Protein AF-A0AAD5X7A1-F1 (afdb_monomer)

Organism: NCBI:txid109957

Foldseek 3Di:
DDDDDDPDDDDDAAFEFEWEDDDPPDPDDDTFGKTKGKDAPPDDCVLRLPLGAPNDDCVPPSCVVRVRYDYHHDHPLAPCSQPVSVLVPDDPQRIKIKTETNQFDFDSCLVVQQVVVCVVVVVLAKEFQWDWADDPPDPDIDIDRDWFWHRAWHDPNQMMMHGSNLCNPVVLSVLPPPPRPNVQCSNVSRRSSQLSSLVVVGTYTHTDPPDRGTPDGHDDDCNDCVVDPPSCPPRVVVSCVSSVRSD

pLDDT: mean 76.29, std 22.59, range [29.06, 97.31]

Structure (mmCIF, N/CA/C/O backbone):
data_AF-A0AAD5X7A1-F1
#
_entry.id   AF-A0AAD5X7A1-F1
#
loop_
_atom_site.group_PDB
_atom_site.id
_atom_site.type_symbol
_atom_site.label_atom_id
_atom_site.label_alt_id
_atom_site.label_comp_id
_atom_site.label_asym_id
_atom_site.label_entity_id
_atom_site.label_seq_id
_atom_site.pdbx_PDB_ins_code
_atom_site.Cartn_x
_atom_site.Cartn_y
_atom_site.Cartn_z
_atom_site.occupancy
_atom_site.B_iso_or_equiv
_atom_site.auth_seq_id
_atom_site.auth_comp_id
_atom_site.auth_asym_id
_atom_site.auth_atom_id
_atom_site.pdbx_PDB_model_num
ATOM 1 N N . ARG A 1 1 ? -44.027 11.207 25.504 1.00 38.69 1 ARG A N 1
ATOM 2 C CA . ARG A 1 1 ? -43.933 10.256 24.368 1.00 38.69 1 ARG A CA 1
ATOM 3 C C . ARG A 1 1 ? -42.522 10.356 23.790 1.00 38.69 1 ARG A C 1
ATOM 5 O O . ARG A 1 1 ? -42.298 11.178 22.917 1.00 38.69 1 ARG A O 1
ATOM 12 N N . HIS A 1 2 ? -41.567 9.595 24.325 1.00 34.28 2 HIS A N 1
ATOM 13 C CA . HIS A 1 2 ? -40.221 9.484 23.755 1.00 34.28 2 HIS A CA 1
ATOM 14 C C . HIS A 1 2 ? -40.170 8.190 22.947 1.00 34.28 2 HIS A C 1
ATOM 16 O O . HIS A 1 2 ? -40.308 7.106 23.509 1.00 34.28 2 HIS A O 1
ATOM 22 N N . GLY A 1 3 ? -40.084 8.318 21.624 1.00 30.03 3 GLY A N 1
ATOM 23 C CA . GLY A 1 3 ? -39.938 7.181 20.725 1.00 30.03 3 GLY A CA 1
ATOM 24 C C . GLY A 1 3 ? -38.534 6.610 20.853 1.00 30.03 3 GLY A C 1
ATOM 25 O O . GLY A 1 3 ? -37.561 7.272 20.500 1.00 30.03 3 GLY A O 1
ATOM 26 N N . VAL A 1 4 ? -38.437 5.388 21.366 1.00 35.06 4 VAL A N 1
ATOM 27 C CA . VAL A 1 4 ? -37.233 4.565 21.262 1.00 35.06 4 VAL A CA 1
ATOM 28 C C . VAL A 1 4 ? -37.108 4.176 19.791 1.00 35.06 4 VAL A C 1
ATOM 30 O O . VAL A 1 4 ? -37.931 3.425 19.270 1.00 35.06 4 VAL A O 1
ATOM 33 N N . GLY A 1 5 ? -36.130 4.761 19.097 1.00 30.84 5 GLY A N 1
ATOM 34 C CA . GLY A 1 5 ? -35.819 4.413 17.715 1.00 30.84 5 GLY A CA 1
ATOM 35 C C . GLY A 1 5 ? -35.449 2.935 17.621 1.00 30.84 5 GLY A C 1
ATOM 36 O O . GLY A 1 5 ? -34.627 2.448 18.397 1.00 30.84 5 GLY A O 1
ATOM 37 N N . ALA A 1 6 ? -36.081 2.221 16.691 1.00 30.47 6 ALA A N 1
ATOM 38 C CA . ALA A 1 6 ? -35.784 0.822 16.428 1.00 30.47 6 ALA A CA 1
ATOM 39 C C . ALA A 1 6 ? -34.287 0.639 16.096 1.00 30.47 6 ALA A C 1
ATOM 41 O O . ALA A 1 6 ? -33.711 1.480 15.397 1.00 30.47 6 ALA A O 1
ATOM 42 N N . PRO A 1 7 ? -33.643 -0.445 16.564 1.00 34.41 7 PRO A N 1
ATOM 43 C CA . PRO A 1 7 ? -32.253 -0.718 16.233 1.00 34.41 7 PRO A CA 1
ATOM 44 C C . PRO A 1 7 ? -32.111 -0.891 14.717 1.00 34.41 7 PRO A C 1
ATOM 46 O O . PRO A 1 7 ? -32.843 -1.658 14.090 1.00 34.41 7 PRO A O 1
ATOM 49 N N . ALA A 1 8 ? -31.165 -0.159 14.125 1.00 35.69 8 ALA A N 1
ATOM 50 C CA . ALA A 1 8 ? -30.834 -0.283 12.714 1.00 35.69 8 ALA A CA 1
ATOM 51 C C . ALA A 1 8 ? -30.485 -1.744 12.390 1.00 35.69 8 ALA A C 1
ATOM 53 O O . ALA A 1 8 ? -29.626 -2.346 13.037 1.00 35.69 8 ALA A O 1
ATOM 54 N N . ALA A 1 9 ? -31.160 -2.313 11.390 1.00 31.58 9 ALA A N 1
ATOM 55 C CA . ALA A 1 9 ? -30.939 -3.687 10.961 1.00 31.58 9 ALA A CA 1
ATOM 56 C C . ALA A 1 9 ? -29.458 -3.918 10.611 1.00 31.58 9 ALA A C 1
ATOM 58 O O . ALA A 1 9 ? -28.873 -3.195 9.797 1.00 31.58 9 ALA A O 1
ATOM 59 N N . ALA A 1 10 ? -28.853 -4.944 11.214 1.00 33.19 10 ALA A N 1
ATOM 60 C CA . ALA A 1 10 ? -27.496 -5.373 10.907 1.00 33.19 10 ALA A CA 1
ATOM 61 C C . ALA A 1 10 ? -27.423 -5.846 9.445 1.00 33.19 10 ALA A C 1
ATOM 63 O O . ALA A 1 10 ? -27.835 -6.954 9.109 1.00 33.19 10 ALA A O 1
ATOM 64 N N . ARG A 1 11 ? -26.908 -4.998 8.547 1.00 40.47 11 ARG A N 1
ATOM 65 C CA . ARG A 1 11 ? -26.637 -5.380 7.152 1.00 40.47 11 ARG A CA 1
ATOM 66 C C . ARG A 1 11 ? -25.525 -6.425 7.135 1.00 40.47 11 ARG A C 1
ATOM 68 O O . ARG A 1 11 ? -24.432 -6.124 7.604 1.00 40.47 11 ARG A O 1
ATOM 75 N N . SER A 1 12 ? -25.784 -7.620 6.608 1.00 42.53 12 SER A N 1
ATOM 76 C CA . SER A 1 12 ? -24.804 -8.710 6.488 1.00 42.53 12 SER A CA 1
ATOM 77 C C . SER A 1 12 ? -23.518 -8.240 5.794 1.00 42.53 12 SER A C 1
ATOM 79 O O . SER A 1 12 ? -23.583 -7.692 4.692 1.00 42.53 12 SER A O 1
ATOM 81 N N . GLY A 1 13 ? -22.355 -8.443 6.419 1.00 45.00 13 GLY A N 1
ATOM 82 C CA . GLY A 1 13 ? -21.061 -8.179 5.785 1.00 45.00 13 GLY A CA 1
ATOM 83 C C . GLY A 1 13 ? -20.797 -9.162 4.641 1.00 45.00 13 GLY A C 1
ATOM 84 O O . GLY A 1 13 ? -20.967 -10.367 4.814 1.00 45.00 13 GLY A O 1
ATOM 85 N N . VAL A 1 14 ? -20.388 -8.654 3.479 1.00 49.50 14 VAL A N 1
ATOM 86 C CA . VAL A 1 14 ? -19.967 -9.459 2.321 1.00 49.50 14 VAL A CA 1
ATOM 87 C C . VAL A 1 14 ? -18.447 -9.379 2.224 1.00 49.50 14 VAL A C 1
ATOM 89 O O . VAL A 1 14 ? -17.887 -8.292 2.345 1.00 49.50 14 VAL A O 1
ATOM 92 N N . ALA A 1 15 ? -17.781 -10.518 2.022 1.00 51.19 15 ALA A N 1
ATOM 93 C CA . ALA A 1 15 ? -16.343 -10.561 1.779 1.00 51.19 15 ALA A CA 1
ATOM 94 C C . ALA A 1 15 ? -16.095 -10.649 0.266 1.00 51.19 15 ALA A C 1
ATOM 96 O O . ALA A 1 15 ? -16.506 -11.603 -0.397 1.00 51.19 15 ALA A O 1
ATOM 97 N N . HIS A 1 16 ? -15.422 -9.645 -0.285 1.00 51.59 16 HIS A N 1
ATOM 98 C CA . HIS A 1 16 ? -15.105 -9.567 -1.709 1.00 51.59 16 HIS A CA 1
ATOM 99 C C . HIS A 1 16 ? -13.651 -9.946 -1.944 1.00 51.59 16 HIS A C 1
ATOM 101 O O . HIS A 1 16 ? -12.776 -9.261 -1.435 1.00 51.59 16 HIS A O 1
ATOM 107 N N . VAL A 1 17 ? -13.396 -10.974 -2.752 1.00 54.47 17 VAL A N 1
ATOM 108 C CA . VAL A 1 17 ? -12.057 -11.309 -3.254 1.00 54.47 17 VAL A CA 1
ATOM 109 C C . VAL A 1 17 ? -11.944 -10.824 -4.695 1.00 54.47 17 VAL A C 1
ATOM 111 O O . VAL A 1 17 ? -12.867 -10.989 -5.492 1.00 54.47 17 VAL A O 1
ATOM 114 N N . VAL A 1 18 ? -10.812 -10.221 -5.048 1.00 51.03 18 VAL A N 1
ATOM 115 C CA . VAL A 1 18 ? -10.602 -9.628 -6.371 1.00 51.03 18 VAL A CA 1
ATOM 116 C C . VAL A 1 18 ? -9.404 -10.281 -7.050 1.00 51.03 18 VAL A C 1
ATOM 118 O O . VAL A 1 18 ? -8.276 -9.948 -6.736 1.00 51.03 18 VAL A O 1
ATOM 121 N N . CYS A 1 19 ? -9.631 -11.191 -7.997 1.00 48.78 19 CYS A N 1
ATOM 122 C CA . CYS A 1 19 ? -8.549 -11.843 -8.743 1.00 48.78 19 CYS A CA 1
ATOM 123 C C . CYS A 1 19 ? -8.331 -11.114 -10.082 1.00 48.78 19 CYS A C 1
ATOM 125 O O . CYS A 1 19 ? -9.294 -10.951 -10.821 1.00 48.78 19 CYS A O 1
ATOM 127 N N . GLY A 1 20 ? -7.105 -10.745 -10.466 1.00 41.69 20 GLY A N 1
ATOM 128 C CA . GLY A 1 20 ? -6.844 -10.156 -11.793 1.00 41.69 20 GLY A CA 1
ATOM 129 C C . GLY A 1 20 ? -7.295 -11.054 -12.960 1.00 41.69 20 GLY A C 1
ATOM 130 O O . GLY A 1 20 ? -7.191 -12.284 -12.890 1.00 41.69 20 GLY A O 1
ATOM 131 N N . ALA A 1 21 ? -7.831 -10.461 -14.033 1.00 38.91 21 ALA A N 1
ATOM 132 C CA . ALA A 1 21 ? -8.197 -11.192 -15.249 1.00 38.91 21 ALA A CA 1
ATOM 133 C C . ALA A 1 21 ? -6.966 -11.541 -16.112 1.00 38.91 21 ALA A C 1
ATOM 135 O O . ALA A 1 21 ? -5.991 -10.797 -16.161 1.00 38.91 21 ALA A O 1
ATOM 136 N N . ARG A 1 22 ? -7.029 -12.659 -16.853 1.00 39.16 22 ARG A N 1
ATOM 137 C CA . ARG A 1 22 ? -6.040 -13.010 -17.892 1.00 39.16 22 ARG A CA 1
ATOM 138 C C . ARG A 1 22 ? -6.254 -12.148 -19.140 1.00 39.16 22 ARG A C 1
ATOM 140 O O . ARG A 1 22 ? -7.376 -12.091 -19.640 1.00 39.16 22 ARG A O 1
ATOM 147 N N . ALA A 1 23 ? -5.189 -11.571 -19.697 1.00 34.94 23 ALA A N 1
ATOM 148 C CA . ALA A 1 23 ? -5.246 -10.936 -21.015 1.00 34.94 23 ALA A CA 1
ATOM 149 C C . ALA A 1 23 ? -5.478 -11.983 -22.138 1.00 34.94 23 ALA A C 1
ATOM 151 O O . ALA A 1 23 ? -4.901 -13.079 -22.075 1.00 34.94 23 ALA A O 1
ATOM 152 N N . PRO A 1 24 ? -6.277 -11.684 -23.185 1.00 30.00 24 PRO A N 1
ATOM 153 C CA . PRO A 1 24 ? -6.462 -12.586 -24.324 1.00 30.00 24 PRO A CA 1
ATOM 154 C C . PRO A 1 24 ? -5.138 -12.818 -25.073 1.00 30.00 24 PRO A C 1
ATOM 156 O O . PRO A 1 24 ? -4.441 -11.868 -25.413 1.00 30.00 24 PRO A O 1
ATOM 159 N N . GLY A 1 25 ? -4.786 -14.080 -25.349 1.00 33.59 25 GLY A N 1
ATOM 160 C CA . GLY A 1 25 ? -3.621 -14.448 -26.176 1.00 33.59 25 GLY A CA 1
ATOM 161 C C . GLY A 1 25 ? -2.361 -14.898 -25.422 1.00 33.59 25 GLY A C 1
ATOM 162 O O . GLY A 1 25 ? -1.464 -15.477 -26.036 1.00 33.59 25 GLY A O 1
ATOM 163 N N . GLN A 1 26 ? -2.290 -14.743 -24.097 1.00 35.66 26 GLN A N 1
ATOM 164 C CA . GLN A 1 26 ? -1.156 -15.241 -23.308 1.00 35.66 26 GLN A CA 1
ATOM 165 C C . GLN A 1 26 ? -1.407 -16.670 -22.800 1.00 35.66 26 GLN A C 1
ATOM 167 O O . GLN A 1 26 ? -2.061 -16.884 -21.781 1.00 35.66 26 GLN A O 1
ATOM 172 N N . ARG A 1 27 ? -0.858 -17.677 -23.498 1.00 30.98 27 ARG A N 1
ATOM 173 C CA . ARG A 1 27 ? -1.026 -19.102 -23.132 1.00 30.98 27 ARG A CA 1
ATOM 174 C C . ARG A 1 27 ? -0.327 -19.495 -21.818 1.00 30.98 27 ARG A C 1
ATOM 176 O O . ARG A 1 27 ? -0.732 -20.479 -21.214 1.00 30.98 27 ARG A O 1
ATOM 183 N N . ASN A 1 28 ? 0.647 -18.707 -21.345 1.00 31.53 28 ASN A N 1
ATOM 184 C CA . ASN A 1 28 ? 1.496 -19.041 -20.189 1.00 31.53 28 ASN A CA 1
ATOM 185 C C . ASN A 1 28 ? 1.619 -17.941 -19.110 1.00 31.53 28 ASN A C 1
ATOM 187 O O . ASN A 1 28 ? 2.485 -18.044 -18.245 1.00 31.53 28 ASN A O 1
ATOM 191 N N . ALA A 1 29 ? 0.762 -16.914 -19.101 1.00 29.06 29 ALA A N 1
ATOM 192 C CA . ALA A 1 29 ? 0.732 -15.959 -17.988 1.00 29.06 29 ALA A CA 1
ATOM 193 C C . ALA A 1 29 ? -0.137 -16.511 -16.844 1.00 29.06 29 ALA A C 1
ATOM 195 O O . ALA A 1 29 ? -1.362 -16.648 -16.950 1.00 29.06 29 ALA A O 1
ATOM 196 N N . GLY A 1 30 ? 0.530 -16.948 -15.781 1.00 30.86 30 GLY A N 1
ATOM 197 C CA . GLY A 1 30 ? -0.044 -17.228 -14.470 1.00 30.86 30 GLY A CA 1
ATOM 198 C C . GLY A 1 30 ? -0.491 -15.929 -13.803 1.00 30.86 30 GLY A C 1
ATOM 199 O O . GLY A 1 30 ? 0.168 -14.900 -13.902 1.00 30.86 30 GLY A O 1
ATOM 200 N N . VAL A 1 31 ? -1.667 -16.001 -13.202 1.00 34.12 31 VAL A N 1
ATOM 201 C CA . VAL A 1 31 ? -2.416 -14.912 -12.577 1.00 34.12 31 VAL A CA 1
ATOM 202 C C . VAL A 1 31 ? -1.657 -14.410 -11.345 1.00 34.12 31 VAL A C 1
ATOM 204 O O . VAL A 1 31 ? -1.346 -15.224 -10.487 1.00 34.12 31 VAL A O 1
ATOM 207 N N . ALA A 1 32 ? -1.387 -13.104 -11.253 1.00 32.88 32 ALA A N 1
ATOM 208 C CA . ALA A 1 32 ? -1.101 -12.436 -9.982 1.00 32.88 32 ALA A CA 1
ATOM 209 C C . ALA A 1 32 ? -2.457 -12.035 -9.380 1.00 32.88 32 ALA A C 1
ATOM 211 O O . ALA A 1 32 ? -3.105 -11.092 -9.838 1.00 32.88 32 ALA A O 1
ATOM 212 N N . GLY A 1 33 ? -2.970 -12.838 -8.454 1.00 35.56 33 GLY A N 1
ATOM 213 C CA . GLY A 1 33 ? -4.337 -12.747 -7.952 1.00 35.56 33 GLY A CA 1
ATOM 214 C C . GLY A 1 33 ? -4.378 -12.497 -6.456 1.00 35.56 33 GLY A C 1
ATOM 215 O O . GLY A 1 33 ? -4.720 -13.408 -5.714 1.00 35.56 33 GLY A O 1
ATOM 216 N N . GLY A 1 34 ? -4.079 -11.274 -6.012 1.00 40.94 34 GLY A N 1
ATOM 217 C CA . GLY A 1 34 ? -4.224 -10.899 -4.602 1.00 40.94 34 GLY A CA 1
ATOM 218 C C . GLY A 1 34 ? -5.658 -11.094 -4.095 1.00 40.94 34 GLY A C 1
ATOM 219 O O . GLY A 1 34 ? -6.620 -10.933 -4.838 1.00 40.94 34 GLY A O 1
ATOM 220 N N . ALA A 1 35 ? -5.829 -11.455 -2.825 1.00 43.50 35 ALA A N 1
ATOM 221 C CA . ALA A 1 35 ? -7.152 -11.529 -2.213 1.00 43.50 35 ALA A CA 1
ATOM 222 C C . ALA A 1 35 ? -7.489 -10.218 -1.498 1.00 43.50 35 ALA A C 1
ATOM 224 O O . ALA A 1 35 ? -6.614 -9.522 -0.985 1.00 43.50 35 ALA A O 1
ATOM 225 N N . VAL A 1 36 ? -8.781 -9.902 -1.444 1.00 49.81 36 VAL A N 1
ATOM 226 C CA . VAL A 1 36 ? -9.302 -8.782 -0.665 1.00 49.81 36 VAL A CA 1
ATOM 227 C C . VAL A 1 36 ? -10.250 -9.324 0.391 1.00 49.81 36 VAL A C 1
ATOM 229 O O . VAL A 1 36 ? -10.932 -10.328 0.193 1.00 49.81 36 VAL A O 1
ATOM 232 N N . VAL A 1 37 ? -10.250 -8.690 1.557 1.00 51.69 37 VAL A N 1
ATOM 233 C CA . VAL A 1 37 ? -11.286 -8.883 2.566 1.00 51.69 37 VAL A CA 1
ATOM 234 C C . VAL A 1 37 ? -11.873 -7.514 2.866 1.00 51.69 37 VAL A C 1
ATOM 236 O O . VAL A 1 37 ? -11.175 -6.651 3.395 1.00 51.69 37 VAL A O 1
ATOM 239 N N . ALA A 1 38 ? -13.144 -7.330 2.509 1.00 46.44 38 ALA A N 1
ATOM 240 C CA . ALA A 1 38 ? -13.942 -6.173 2.884 1.00 46.44 38 ALA A CA 1
ATOM 241 C C . ALA A 1 38 ? -14.740 -6.500 4.155 1.00 46.44 38 ALA A C 1
ATOM 243 O O . ALA A 1 38 ? -15.454 -7.503 4.201 1.00 46.44 38 ALA A O 1
ATOM 244 N N . ALA A 1 39 ? -14.614 -5.687 5.204 1.00 44.44 39 ALA A N 1
ATOM 245 C CA . ALA A 1 39 ? -15.418 -5.823 6.421 1.00 44.44 39 ALA A CA 1
ATOM 246 C C . ALA A 1 39 ? -15.885 -4.449 6.928 1.00 44.44 39 ALA A C 1
ATOM 248 O O . ALA A 1 39 ? -15.142 -3.468 6.869 1.00 44.44 39 ALA A O 1
ATOM 249 N N . ARG A 1 40 ? -17.127 -4.378 7.434 1.00 47.06 40 ARG A N 1
ATOM 250 C CA . ARG A 1 40 ? -17.729 -3.168 8.032 1.00 47.06 40 ARG A CA 1
ATOM 251 C C . ARG A 1 40 ? -17.516 -3.140 9.555 1.00 47.06 40 ARG A C 1
ATOM 253 O O . ARG A 1 40 ? -17.499 -4.194 10.186 1.00 47.06 40 ARG A O 1
ATOM 260 N N . ARG A 1 41 ? -17.435 -1.932 10.140 1.00 39.31 41 ARG A N 1
ATOM 261 C CA . ARG A 1 41 ? -17.088 -1.633 11.555 1.00 39.31 41 ARG A CA 1
ATOM 262 C C . ARG A 1 41 ? -17.843 -2.421 12.646 1.00 39.31 41 ARG A C 1
ATOM 264 O O . ARG A 1 41 ? -17.278 -2.595 13.716 1.00 39.31 41 ARG A O 1
ATOM 271 N N . ASN A 1 42 ? -19.060 -2.913 12.397 1.00 37.38 42 ASN A N 1
ATOM 272 C CA . ASN A 1 42 ? -19.917 -3.539 13.423 1.00 37.38 42 ASN A CA 1
ATOM 273 C C . ASN A 1 42 ? -20.129 -5.054 13.244 1.00 37.38 42 ASN A C 1
ATOM 275 O O . ASN A 1 42 ? -21.139 -5.586 13.700 1.00 37.38 42 ASN A O 1
ATOM 279 N N . HIS A 1 43 ? -19.206 -5.761 12.585 1.00 37.59 43 HIS A N 1
ATOM 280 C CA . HIS A 1 43 ? -19.301 -7.217 12.426 1.00 37.59 43 HIS A CA 1
ATOM 281 C C . HIS A 1 43 ? -18.169 -7.959 13.136 1.00 37.59 43 HIS A C 1
ATOM 283 O O . HIS A 1 43 ? -17.012 -7.549 13.020 1.00 37.59 43 HIS A O 1
ATOM 289 N N . PRO A 1 44 ? -18.454 -9.085 13.820 1.00 35.66 44 PRO A N 1
ATOM 290 C CA . PRO A 1 44 ? -17.408 -9.963 14.313 1.00 35.66 44 PRO A CA 1
ATOM 291 C C . PRO A 1 44 ? -16.597 -10.477 13.116 1.00 35.66 44 PRO A C 1
ATOM 293 O O . PRO A 1 44 ? -17.066 -11.269 12.301 1.00 35.66 44 PRO A O 1
ATOM 296 N N . VAL A 1 45 ? -15.349 -10.012 13.027 1.00 42.34 45 VAL A N 1
ATOM 297 C CA . VAL A 1 45 ? -14.373 -10.222 11.938 1.00 42.34 45 VAL A CA 1
ATOM 298 C C . VAL A 1 45 ? -14.087 -11.714 11.649 1.00 42.34 45 VAL A C 1
ATOM 300 O O . VAL A 1 45 ? -13.432 -12.052 10.669 1.00 42.34 45 VAL A O 1
ATOM 303 N N . GLY A 1 46 ? -14.617 -12.643 12.452 1.00 33.81 46 GLY A N 1
ATOM 304 C CA . GLY A 1 46 ? -14.363 -14.082 12.363 1.00 33.81 46 GLY A CA 1
ATOM 305 C C . GLY A 1 46 ? -14.790 -14.759 11.053 1.00 33.81 46 GLY A C 1
ATOM 306 O O . GLY A 1 46 ? -14.150 -15.730 10.656 1.00 33.81 46 GLY A O 1
ATOM 307 N N . ALA A 1 47 ? -15.816 -14.256 10.352 1.00 32.31 47 ALA A N 1
ATOM 308 C CA . ALA A 1 47 ? -16.313 -14.891 9.122 1.00 32.31 47 ALA A CA 1
ATOM 309 C C . ALA A 1 47 ? -15.524 -14.497 7.856 1.00 32.31 47 ALA A C 1
ATOM 311 O O . ALA A 1 47 ? -15.375 -15.308 6.944 1.00 32.31 47 ALA A O 1
ATOM 312 N N . ALA A 1 48 ? -14.965 -13.283 7.810 1.00 38.69 48 ALA A N 1
ATOM 313 C CA . ALA A 1 48 ? -14.302 -12.739 6.622 1.00 38.69 48 ALA A CA 1
ATOM 314 C C . ALA A 1 48 ? -12.864 -13.281 6.424 1.00 38.69 48 ALA A C 1
ATOM 316 O O . ALA A 1 48 ? -12.321 -13.257 5.323 1.00 38.69 48 ALA A O 1
ATOM 317 N N . VAL A 1 49 ? -12.263 -13.840 7.483 1.00 41.03 49 VAL A N 1
ATOM 318 C CA . VAL A 1 49 ? -10.851 -14.274 7.541 1.00 41.03 49 VAL A CA 1
ATOM 319 C C . VAL A 1 49 ? -10.591 -15.637 6.871 1.00 41.03 49 VAL A C 1
ATOM 321 O O . VAL A 1 49 ? -9.442 -15.986 6.621 1.00 41.03 49 VAL A O 1
ATOM 324 N N . ARG A 1 50 ? -11.624 -16.419 6.522 1.00 37.34 50 ARG A N 1
ATOM 325 C CA . ARG A 1 50 ? -11.452 -17.773 5.942 1.00 37.34 50 ARG A CA 1
ATOM 326 C C . ARG A 1 50 ? -11.455 -17.844 4.405 1.00 37.34 50 ARG A C 1
ATOM 328 O O . ARG A 1 50 ? -11.303 -18.941 3.876 1.00 37.34 50 ARG A O 1
ATOM 335 N N . ALA A 1 51 ? -11.628 -16.728 3.691 1.00 41.62 51 ALA A N 1
ATOM 336 C CA . ALA A 1 51 ? -11.944 -16.736 2.254 1.00 41.62 51 ALA A CA 1
ATOM 337 C C . ALA A 1 51 ? -10.762 -16.474 1.286 1.00 41.62 51 ALA A C 1
ATOM 339 O O . ALA A 1 51 ? -10.967 -16.439 0.076 1.00 41.62 51 ALA A O 1
ATOM 340 N N . ALA A 1 52 ? -9.525 -16.327 1.766 1.00 44.03 52 ALA A N 1
ATOM 341 C CA . ALA A 1 52 ? -8.393 -15.849 0.956 1.00 44.03 52 ALA A CA 1
ATOM 342 C C . ALA A 1 52 ? -7.653 -16.918 0.110 1.00 44.03 52 ALA A C 1
ATOM 344 O O . ALA A 1 52 ? -6.458 -16.787 -0.115 1.00 44.03 52 ALA A O 1
ATOM 345 N N . PHE A 1 53 ? -8.309 -17.987 -0.360 1.00 42.03 53 PHE A N 1
ATOM 346 C CA . PHE A 1 53 ? -7.595 -19.105 -1.010 1.00 42.03 53 PHE A CA 1
ATOM 347 C C . PHE A 1 53 ? -8.329 -19.708 -2.220 1.00 42.03 53 PHE A C 1
ATOM 349 O O . PHE A 1 53 ? -8.562 -20.912 -2.261 1.00 42.03 53 PHE A O 1
ATOM 356 N N . LEU A 1 54 ? -8.756 -18.901 -3.204 1.00 44.88 54 LEU A N 1
ATOM 357 C CA . LEU A 1 54 ? -9.497 -19.415 -4.377 1.00 44.88 54 LEU A CA 1
ATOM 358 C C . LEU A 1 54 ? -9.235 -18.687 -5.721 1.00 44.88 54 LEU A C 1
ATOM 360 O O . LEU A 1 54 ? -10.109 -18.680 -6.586 1.00 44.88 54 LEU A O 1
ATOM 364 N N . CYS A 1 55 ? -8.037 -18.146 -5.972 1.00 43.41 55 CYS A N 1
ATOM 365 C CA . CYS A 1 55 ? -7.668 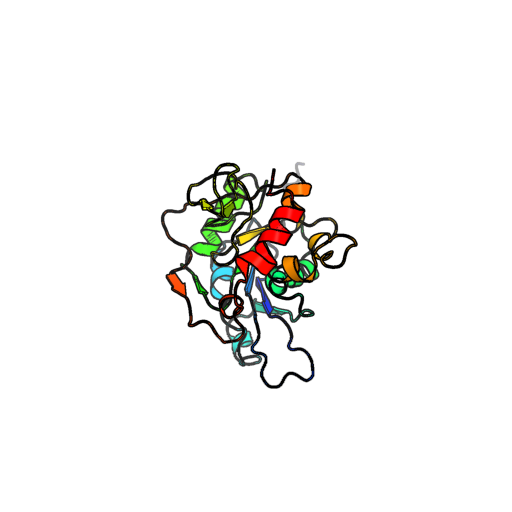-17.631 -7.309 1.00 43.41 55 CYS A CA 1
ATOM 366 C C . CYS A 1 55 ? -6.966 -18.685 -8.210 1.00 43.41 55 CYS A C 1
ATOM 368 O O . CYS A 1 55 ? -6.141 -18.335 -9.046 1.00 43.41 55 CYS A O 1
ATOM 370 N N . GLY A 1 56 ? -7.315 -19.979 -8.097 1.00 38.19 56 GLY A N 1
ATOM 371 C CA . GLY A 1 56 ? -6.806 -21.047 -8.977 1.00 38.19 56 GLY A CA 1
ATOM 372 C C . GLY A 1 56 ? -7.861 -22.108 -9.328 1.00 38.19 56 GLY A C 1
ATOM 373 O O . GLY A 1 56 ? -8.350 -22.803 -8.445 1.00 38.19 56 GLY A O 1
ATOM 374 N N . ASN A 1 57 ? -8.224 -22.210 -10.617 1.00 38.78 57 ASN A N 1
ATOM 375 C CA . ASN A 1 57 ? -8.991 -23.270 -11.318 1.00 38.78 57 ASN A CA 1
ATOM 376 C C . ASN A 1 57 ? -10.313 -23.834 -10.726 1.00 38.78 57 ASN A C 1
ATOM 378 O O . ASN A 1 57 ? -10.934 -24.692 -11.347 1.00 38.78 57 ASN A O 1
ATOM 382 N N . GLY A 1 58 ? -10.812 -23.353 -9.586 1.00 39.88 58 GLY A N 1
ATOM 383 C CA . GLY A 1 58 ? -11.958 -23.949 -8.877 1.00 39.88 58 GLY A CA 1
ATOM 384 C C . GLY A 1 58 ? -13.318 -23.266 -9.062 1.00 39.88 58 GLY A C 1
ATOM 385 O O . GLY A 1 58 ? -14.173 -23.421 -8.189 1.00 39.88 58 GLY A O 1
ATOM 386 N N . GLY A 1 59 ? -13.518 -22.503 -10.145 1.00 42.53 59 GLY A N 1
ATOM 387 C CA . GLY A 1 59 ? -14.581 -21.491 -10.304 1.00 42.53 59 GLY A CA 1
ATOM 388 C C . GLY A 1 59 ? -16.023 -21.900 -9.961 1.00 42.53 59 GLY A C 1
ATOM 389 O O . GLY A 1 59 ? -16.810 -21.028 -9.614 1.00 42.53 59 GLY A O 1
ATOM 390 N N . ALA A 1 60 ? -16.363 -23.193 -9.977 1.00 43.31 60 ALA A N 1
ATOM 391 C CA . ALA A 1 60 ? -17.687 -23.690 -9.588 1.00 43.31 60 ALA A CA 1
ATOM 392 C C . ALA A 1 60 ? -17.729 -24.430 -8.231 1.00 43.31 60 ALA A C 1
ATOM 394 O O . ALA A 1 60 ? -18.768 -24.443 -7.578 1.00 43.31 60 ALA A O 1
ATOM 395 N N . ARG A 1 61 ? -16.622 -25.028 -7.759 1.00 43.19 61 ARG A N 1
ATOM 396 C CA . ARG A 1 61 ? -16.609 -25.840 -6.518 1.00 43.19 61 ARG A CA 1
ATOM 397 C C . ARG A 1 61 ? -16.291 -25.031 -5.255 1.00 43.19 61 ARG A C 1
ATOM 399 O O . ARG A 1 61 ? -16.697 -25.423 -4.167 1.00 43.19 61 ARG A O 1
ATOM 406 N N . GLY A 1 62 ? -15.595 -23.899 -5.384 1.00 44.69 62 GLY A N 1
ATOM 407 C CA . GLY A 1 62 ? -15.254 -23.030 -4.249 1.00 44.69 62 GLY A CA 1
ATOM 408 C C . GLY A 1 62 ? -16.421 -22.177 -3.733 1.00 44.69 62 GLY A C 1
ATOM 409 O O . GLY A 1 62 ? -16.535 -21.960 -2.528 1.00 44.69 62 GLY A O 1
ATOM 410 N N . ALA A 1 63 ? -17.323 -21.749 -4.625 1.00 48.16 63 ALA A N 1
ATOM 411 C CA . ALA A 1 63 ? -18.455 -20.880 -4.287 1.00 48.16 63 ALA A CA 1
ATOM 412 C C . ALA A 1 63 ? -19.472 -21.558 -3.347 1.00 48.16 63 ALA A C 1
ATOM 414 O O . ALA A 1 63 ? -20.003 -20.914 -2.447 1.00 48.16 63 ALA A O 1
ATOM 415 N N . ALA A 1 64 ? -19.671 -22.875 -3.481 1.00 50.94 64 ALA A N 1
ATOM 416 C CA . ALA A 1 64 ? -20.551 -23.648 -2.601 1.00 50.94 64 ALA A CA 1
ATOM 417 C C . ALA A 1 64 ? -20.050 -23.716 -1.142 1.00 50.94 64 ALA A C 1
ATOM 419 O O . ALA A 1 64 ? -20.843 -23.912 -0.226 1.00 50.94 64 ALA A O 1
ATOM 420 N N . ARG A 1 65 ? -18.739 -23.544 -0.909 1.00 58.31 65 ARG A N 1
ATOM 421 C CA . ARG A 1 65 ? -18.120 -23.639 0.425 1.00 58.31 65 ARG A CA 1
ATOM 422 C C . ARG A 1 65 ? -18.072 -22.299 1.169 1.00 58.31 65 ARG A C 1
ATOM 424 O O . ARG A 1 65 ? -17.938 -22.290 2.390 1.00 58.31 65 ARG A O 1
ATOM 431 N N . TYR A 1 66 ? -18.196 -21.183 0.451 1.00 64.56 66 TYR A N 1
ATOM 432 C CA . TYR A 1 66 ? -18.129 -19.831 1.007 1.00 64.56 66 TYR A CA 1
ATOM 433 C C . TYR A 1 66 ? -19.226 -18.956 0.381 1.00 64.56 66 TYR A C 1
ATOM 435 O O . TYR A 1 66 ? -18.943 -18.181 -0.528 1.00 64.56 66 TYR A O 1
ATOM 443 N N . PRO A 1 67 ? -20.481 -19.038 0.859 1.00 60.88 67 PRO A N 1
ATOM 444 C CA . PRO A 1 67 ? -21.624 -18.367 0.224 1.00 60.88 67 PRO A CA 1
ATOM 445 C C . PRO A 1 67 ? -21.536 -16.831 0.237 1.00 60.88 67 PRO A C 1
ATOM 447 O O . PRO A 1 67 ? -22.238 -16.161 -0.515 1.00 60.88 67 PRO A O 1
ATOM 450 N N . LEU A 1 68 ? -20.669 -16.264 1.082 1.00 73.62 68 LEU A N 1
ATOM 451 C CA . LEU A 1 68 ? -20.413 -14.823 1.163 1.00 73.62 68 LEU A CA 1
ATOM 452 C C . LEU A 1 68 ? -19.245 -14.357 0.282 1.00 73.62 68 LEU A C 1
ATOM 454 O O . LEU A 1 68 ? -18.982 -13.158 0.237 1.00 73.62 68 LEU A O 1
ATOM 458 N N . LEU A 1 69 ? -18.541 -15.277 -0.386 1.00 74.31 69 LEU A N 1
ATOM 459 C CA . LEU A 1 69 ? -17.394 -14.972 -1.233 1.00 74.31 69 LEU A CA 1
ATOM 460 C C . LEU A 1 69 ? -17.855 -14.581 -2.635 1.00 74.31 69 LEU A C 1
ATOM 462 O O . LEU A 1 69 ? -18.446 -15.381 -3.360 1.00 74.31 69 LEU A O 1
ATOM 466 N N . ARG A 1 70 ? -17.507 -13.364 -3.048 1.00 75.88 70 ARG A N 1
ATOM 467 C CA . ARG A 1 70 ? -17.651 -12.909 -4.436 1.00 75.88 70 ARG A CA 1
ATOM 468 C C . ARG A 1 70 ? -16.278 -12.736 -5.063 1.00 75.88 70 ARG A C 1
ATOM 470 O O . ARG A 1 70 ? -15.403 -12.161 -4.426 1.00 75.88 70 ARG A O 1
ATOM 477 N N . VAL A 1 71 ? -16.111 -13.221 -6.295 1.00 81.00 71 VAL A N 1
ATOM 478 C CA . VAL A 1 71 ? -14.869 -13.080 -7.068 1.00 81.00 71 VAL A CA 1
ATOM 479 C C . VAL A 1 71 ? -15.064 -12.040 -8.163 1.00 81.00 71 VAL A C 1
ATOM 481 O O . VAL A 1 71 ? -15.828 -12.271 -9.100 1.00 81.00 71 VAL A O 1
ATOM 484 N N . HIS A 1 72 ? -14.353 -10.921 -8.057 1.00 81.69 72 HIS A N 1
ATOM 485 C CA . HIS A 1 72 ? -14.261 -9.911 -9.115 1.00 81.69 72 HIS A CA 1
ATOM 486 C C . HIS A 1 72 ? -13.046 -10.161 -10.001 1.00 81.69 72 HIS A C 1
ATOM 488 O O . HIS A 1 72 ? -12.021 -10.621 -9.500 1.00 81.69 72 HIS A O 1
ATOM 494 N N . ARG A 1 73 ? -13.162 -9.856 -11.297 1.00 83.50 73 ARG A N 1
ATOM 495 C CA . ARG A 1 73 ? -12.080 -9.992 -12.284 1.00 83.50 73 ARG A CA 1
ATOM 496 C C . ARG A 1 73 ? -11.887 -8.693 -13.069 1.00 83.50 73 ARG A C 1
ATOM 498 O O . ARG A 1 73 ? -12.419 -8.590 -14.173 1.00 83.50 73 ARG A O 1
ATOM 505 N N . PRO A 1 74 ? -11.188 -7.700 -12.493 1.00 83.12 74 PRO A N 1
ATOM 506 C CA . PRO A 1 74 ? -10.962 -6.406 -13.126 1.00 83.12 74 PRO A CA 1
ATOM 507 C C . PRO A 1 74 ? -9.955 -6.513 -14.275 1.00 83.12 74 PRO A C 1
ATOM 509 O O . PRO A 1 74 ? -9.286 -7.538 -14.456 1.00 83.12 74 PRO A O 1
ATOM 512 N N . ALA A 1 75 ? -9.813 -5.415 -15.018 1.00 84.81 75 ALA A N 1
ATOM 513 C CA . ALA A 1 75 ? -8.699 -5.242 -15.938 1.00 84.81 75 ALA A CA 1
ATOM 514 C C . ALA A 1 75 ? -7.362 -5.286 -15.176 1.00 84.81 75 ALA A C 1
ATOM 516 O O . ALA A 1 75 ? -7.245 -4.773 -14.061 1.00 84.81 75 ALA A O 1
ATOM 517 N N . ASP A 1 76 ? -6.346 -5.897 -15.785 1.00 81.81 76 ASP A N 1
ATOM 518 C CA . ASP A 1 76 ? -5.028 -6.027 -15.171 1.00 81.81 76 ASP A CA 1
ATOM 519 C C . ASP A 1 76 ? -4.303 -4.670 -15.117 1.00 81.81 76 ASP A C 1
ATOM 521 O O . ASP A 1 76 ? -3.868 -4.110 -16.128 1.00 81.81 76 ASP A O 1
ATOM 525 N N . SER A 1 77 ? -4.161 -4.155 -13.900 1.00 79.31 77 SER A N 1
ATOM 526 C CA . SER A 1 77 ? -3.435 -2.930 -13.563 1.00 79.31 77 SER A CA 1
ATOM 527 C C . SER A 1 77 ? -2.025 -3.220 -13.026 1.00 79.31 77 SER A C 1
ATOM 529 O O . SER A 1 77 ? -1.388 -2.348 -12.443 1.00 79.31 77 SER A O 1
ATOM 531 N N . GLY A 1 78 ? -1.503 -4.434 -13.230 1.00 80.94 78 GLY A N 1
ATOM 532 C CA . GLY A 1 78 ? -0.249 -4.907 -12.645 1.00 80.94 78 GLY A CA 1
ATOM 533 C C . GLY A 1 78 ? -0.411 -5.265 -11.168 1.00 80.94 78 GLY A C 1
ATOM 534 O O . GLY A 1 78 ? -1.473 -5.720 -10.739 1.00 80.94 78 GLY A O 1
ATOM 535 N N . ALA A 1 79 ? 0.629 -5.028 -10.368 1.00 78.38 79 ALA A N 1
ATOM 536 C CA . ALA A 1 79 ? 0.626 -5.349 -8.937 1.00 78.38 79 ALA A CA 1
ATOM 537 C C . ALA A 1 79 ? -0.503 -4.633 -8.166 1.00 78.38 79 ALA A C 1
ATOM 539 O O . ALA A 1 79 ? -1.129 -5.224 -7.284 1.00 78.38 79 ALA A O 1
ATOM 540 N N . ALA A 1 80 ? -0.857 -3.414 -8.592 1.00 85.06 80 ALA A N 1
ATOM 541 C CA . ALA A 1 80 ? -1.919 -2.607 -7.995 1.00 85.06 80 ALA A C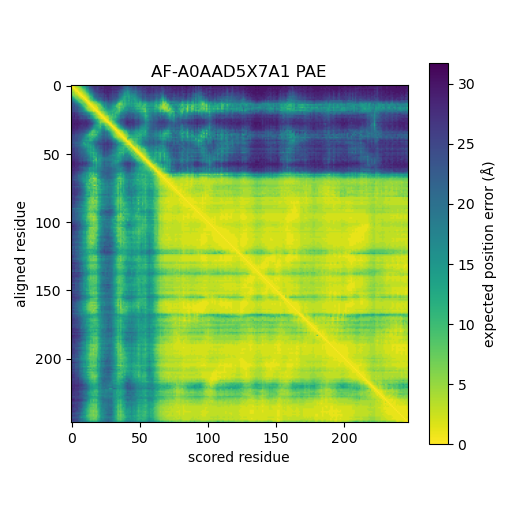A 1
ATOM 542 C C . ALA A 1 80 ? -3.328 -3.211 -8.154 1.00 85.06 80 ALA A C 1
ATOM 544 O O . ALA A 1 80 ? -4.254 -2.792 -7.455 1.00 85.06 80 ALA A O 1
ATOM 545 N N . THR A 1 81 ? -3.513 -4.202 -9.040 1.00 81.88 81 THR A N 1
ATOM 546 C CA . THR A 1 81 ? -4.816 -4.836 -9.322 1.00 81.88 81 THR A CA 1
ATOM 547 C C . THR A 1 81 ? -5.518 -5.315 -8.054 1.00 81.88 81 THR A C 1
ATOM 549 O O . THR A 1 81 ? -6.738 -5.179 -7.945 1.00 81.88 81 THR A O 1
ATOM 552 N N . LYS A 1 82 ? -4.754 -5.803 -7.065 1.00 81.00 82 LYS A N 1
ATOM 553 C CA . LYS A 1 82 ? -5.285 -6.273 -5.777 1.00 81.00 82 LYS A CA 1
ATOM 554 C C . LYS A 1 82 ? -6.057 -5.192 -5.015 1.00 81.00 82 LYS A C 1
ATOM 556 O O . LYS A 1 82 ? -7.070 -5.496 -4.398 1.00 81.00 82 LYS A O 1
ATOM 561 N N . LEU A 1 83 ? -5.625 -3.931 -5.083 1.00 88.75 83 LEU A N 1
ATOM 562 C CA . LEU A 1 83 ? -6.320 -2.816 -4.437 1.00 88.75 83 LEU A CA 1
ATOM 563 C C . LEU A 1 83 ? -7.291 -2.122 -5.396 1.00 88.75 83 LEU A C 1
ATOM 565 O O . LEU A 1 83 ? -8.451 -1.913 -5.042 1.00 88.75 83 LEU A O 1
ATOM 569 N N . LEU A 1 84 ? -6.841 -1.784 -6.607 1.00 89.50 84 LEU A N 1
ATOM 570 C CA . LEU A 1 84 ? -7.645 -1.013 -7.557 1.00 89.50 84 LEU A CA 1
ATOM 571 C C . LEU A 1 84 ? -8.935 -1.732 -7.935 1.00 89.50 84 LEU A C 1
ATOM 573 O O . LEU A 1 84 ? -9.993 -1.114 -7.955 1.00 89.50 84 LEU A O 1
ATOM 577 N N . GLY A 1 85 ? -8.882 -3.047 -8.136 1.00 87.38 85 GLY A N 1
ATOM 578 C CA . GLY A 1 85 ? -10.079 -3.819 -8.436 1.00 87.38 85 GLY A CA 1
ATOM 579 C C . GLY A 1 85 ? -11.097 -3.841 -7.289 1.00 87.38 85 GLY A C 1
ATOM 580 O O . GLY A 1 85 ? -12.298 -3.894 -7.537 1.00 87.38 85 GLY A O 1
ATOM 581 N N . ALA A 1 86 ? -10.661 -3.756 -6.027 1.00 87.56 86 ALA A N 1
ATOM 582 C CA . ALA A 1 86 ? -11.588 -3.600 -4.903 1.00 87.56 86 ALA A CA 1
ATOM 583 C C . ALA A 1 86 ? -12.169 -2.188 -4.844 1.00 87.56 86 ALA A C 1
ATOM 585 O O . ALA A 1 86 ? -13.371 -2.027 -4.636 1.00 87.56 86 ALA A O 1
ATOM 586 N N . LEU A 1 87 ? -11.341 -1.173 -5.099 1.00 89.50 87 LEU A N 1
ATOM 587 C CA . LEU A 1 87 ? -11.787 0.213 -5.198 1.00 89.50 87 LEU A CA 1
ATOM 588 C C . LEU A 1 87 ? -12.672 0.467 -6.432 1.00 89.50 87 LEU A C 1
ATOM 590 O O . LEU A 1 87 ? -13.338 1.493 -6.489 1.00 89.50 87 LEU A O 1
ATOM 594 N N . GLU A 1 88 ? -12.747 -0.433 -7.416 1.00 87.69 88 GLU A N 1
ATOM 595 C CA . GLU A 1 88 ? -13.755 -0.379 -8.488 1.00 87.69 88 GLU A CA 1
ATOM 596 C C . GLU A 1 88 ? -15.154 -0.767 -8.007 1.00 87.69 88 GLU A C 1
ATOM 598 O O . GLU A 1 88 ? -16.133 -0.268 -8.562 1.00 87.69 88 GLU A O 1
ATOM 603 N N . LEU A 1 89 ? -15.258 -1.621 -6.989 1.00 87.75 89 LEU A N 1
ATOM 604 C CA . LEU A 1 89 ? -16.530 -2.146 -6.494 1.00 87.75 89 LEU A CA 1
ATOM 605 C C . LEU A 1 89 ? -17.024 -1.412 -5.254 1.00 87.75 89 LEU A C 1
ATOM 607 O O . LEU A 1 89 ? -18.205 -1.085 -5.150 1.00 87.75 89 LEU A O 1
ATOM 611 N N . GLU A 1 90 ? -16.123 -1.158 -4.312 1.00 87.31 90 GLU A N 1
ATOM 612 C CA . GLU A 1 90 ? -16.475 -0.561 -3.035 1.00 87.31 90 GLU A CA 1
ATOM 613 C C . GLU A 1 90 ? -16.518 0.964 -3.139 1.00 87.31 90 GLU A C 1
ATOM 615 O O . GLU A 1 90 ? -15.651 1.612 -3.730 1.00 87.31 90 GLU A O 1
ATOM 620 N N . ARG A 1 91 ? -17.576 1.547 -2.577 1.00 88.00 91 ARG A N 1
ATOM 621 C CA . ARG A 1 91 ? -17.813 3.003 -2.556 1.00 88.00 91 ARG A CA 1
ATOM 622 C C . ARG A 1 91 ? -18.035 3.546 -1.151 1.00 88.00 91 ARG A C 1
ATOM 624 O O . ARG A 1 91 ? -17.938 4.747 -0.935 1.00 88.00 91 ARG A O 1
ATOM 631 N N . ASP A 1 92 ? -18.343 2.671 -0.199 1.00 87.50 92 ASP A N 1
ATOM 632 C CA . ASP A 1 92 ? -18.553 3.049 1.193 1.00 87.50 92 ASP A CA 1
ATOM 633 C C . ASP A 1 92 ? -17.197 3.353 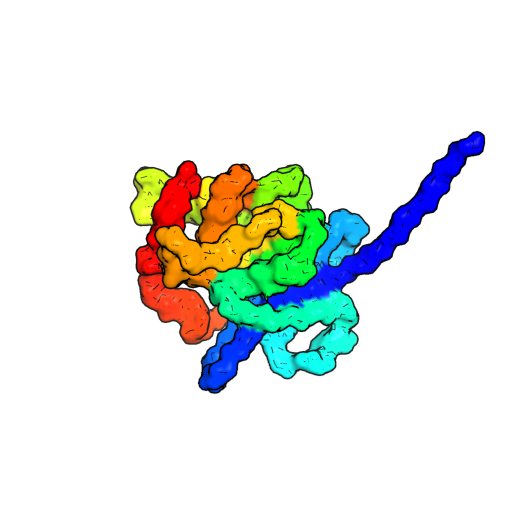1.841 1.00 87.50 92 ASP A C 1
ATOM 635 O O . ASP A 1 92 ? -16.382 2.447 2.032 1.00 87.50 92 ASP A O 1
ATOM 639 N N . GLY A 1 93 ? -16.973 4.627 2.172 1.00 89.50 93 GLY A N 1
ATOM 640 C CA . GLY A 1 93 ? -15.713 5.136 2.713 1.00 89.50 93 GLY A CA 1
ATOM 641 C C . GLY A 1 93 ? -15.256 4.455 4.008 1.00 89.50 93 GLY A C 1
ATOM 642 O O . GLY A 1 93 ? -14.052 4.398 4.274 1.00 89.50 93 GLY A O 1
ATOM 643 N N . ASP A 1 94 ? -16.186 3.890 4.785 1.00 87.31 94 ASP A N 1
ATOM 644 C CA . ASP A 1 94 ? -15.885 3.182 6.032 1.00 87.31 94 ASP A CA 1
ATOM 645 C C . ASP A 1 94 ? -15.442 1.729 5.826 1.00 87.31 94 ASP A C 1
ATOM 647 O O . ASP A 1 94 ? -14.965 1.090 6.775 1.00 87.31 94 ASP A O 1
ATOM 651 N N . THR A 1 95 ? -15.574 1.209 4.605 1.00 87.75 95 THR A N 1
ATOM 652 C CA . THR A 1 95 ? -15.132 -0.139 4.250 1.00 87.75 95 THR A CA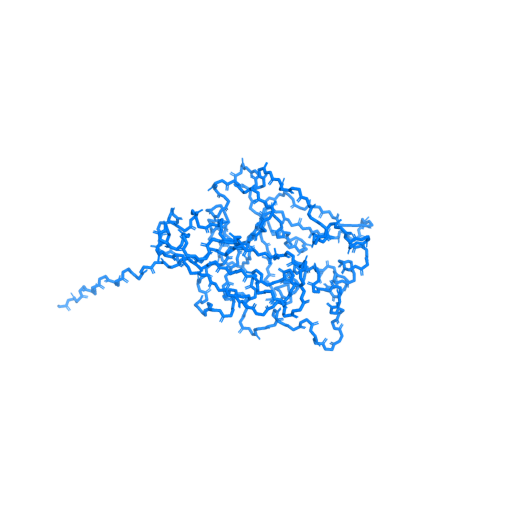 1
ATOM 653 C C . THR A 1 95 ? -13.620 -0.238 4.352 1.00 87.75 95 THR A C 1
ATOM 655 O O . THR A 1 95 ? -12.882 0.583 3.800 1.00 87.75 95 THR A O 1
ATOM 658 N N . VAL A 1 96 ? -13.161 -1.272 5.057 1.00 91.44 96 VAL A N 1
ATOM 659 C CA . VAL A 1 96 ? -11.742 -1.611 5.137 1.00 91.44 96 VAL A CA 1
ATOM 660 C C . VAL A 1 96 ? -11.419 -2.637 4.064 1.00 91.44 96 VAL A C 1
ATOM 662 O O . VAL A 1 96 ? -12.053 -3.684 4.027 1.00 91.44 96 VAL A O 1
ATOM 665 N N . ILE A 1 97 ? -10.426 -2.345 3.230 1.00 92.12 97 ILE A N 1
ATOM 666 C CA . ILE A 1 97 ? -9.867 -3.246 2.224 1.00 92.12 97 ILE A CA 1
ATOM 667 C C . ILE A 1 97 ? -8.540 -3.768 2.760 1.00 92.12 97 ILE A C 1
ATOM 669 O O . ILE A 1 97 ? -7.615 -2.986 2.976 1.00 92.12 97 ILE A O 1
ATOM 673 N N . VAL A 1 98 ? -8.429 -5.079 2.959 1.00 93.38 98 VAL A N 1
ATOM 674 C CA . VAL A 1 98 ? -7.142 -5.720 3.267 1.00 93.38 98 VAL A CA 1
ATOM 675 C C . VAL A 1 98 ? -6.551 -6.300 1.991 1.00 93.38 98 VAL A C 1
ATOM 677 O O . VAL A 1 98 ? -7.149 -7.204 1.418 1.00 93.38 98 VAL A O 1
ATOM 680 N N . ALA A 1 99 ? -5.397 -5.790 1.565 1.00 91.69 99 ALA A N 1
ATOM 681 C CA . ALA A 1 99 ? -4.638 -6.308 0.434 1.00 91.69 99 ALA A CA 1
ATOM 682 C C . ALA A 1 99 ? -3.607 -7.335 0.919 1.00 91.69 99 ALA A C 1
ATOM 684 O O . ALA A 1 99 ? -2.852 -7.062 1.859 1.00 91.69 99 ALA A O 1
ATOM 685 N N . VAL A 1 100 ? -3.581 -8.495 0.265 1.00 88.94 100 VAL A N 1
ATOM 686 C CA . VAL A 1 100 ? -2.616 -9.575 0.503 1.00 88.94 100 VAL A CA 1
ATOM 687 C C . VAL A 1 100 ? -2.052 -10.093 -0.818 1.00 88.94 100 VAL A C 1
ATOM 689 O O . VAL A 1 100 ? -2.727 -10.016 -1.848 1.00 88.94 100 VAL A O 1
ATOM 692 N N . ASP A 1 101 ? -0.843 -10.641 -0.771 1.00 85.50 101 ASP A N 1
ATOM 693 C CA . ASP A 1 101 ? -0.230 -11.343 -1.897 1.00 85.50 101 ASP A CA 1
ATOM 694 C C . ASP A 1 101 ? -0.703 -12.805 -1.931 1.00 85.50 101 ASP A C 1
ATOM 696 O O . ASP A 1 101 ? -1.080 -13.390 -0.913 1.00 85.50 101 ASP A O 1
ATOM 700 N N . ASP A 1 102 ? -0.728 -13.393 -3.121 1.00 83.88 102 ASP A N 1
ATOM 701 C CA . ASP A 1 102 ? -1.237 -14.743 -3.383 1.00 83.88 102 ASP A CA 1
ATOM 702 C C . ASP A 1 102 ? -0.180 -15.843 -3.257 1.00 83.88 102 ASP A C 1
ATOM 704 O O . ASP A 1 102 ? -0.508 -17.031 -3.275 1.00 83.88 102 ASP A O 1
ATOM 708 N N . ASP A 1 103 ? 1.077 -15.454 -3.070 1.00 83.69 103 ASP A N 1
ATOM 709 C CA . ASP A 1 103 ? 2.214 -16.335 -2.835 1.00 83.69 103 ASP A CA 1
ATOM 710 C C . ASP A 1 103 ? 2.684 -16.335 -1.370 1.00 83.69 103 ASP A C 1
ATOM 712 O O . ASP A 1 103 ? 3.751 -16.864 -1.056 1.00 83.69 103 ASP A O 1
ATOM 716 N N . ILE A 1 104 ? 1.879 -15.800 -0.446 1.00 86.69 104 ILE A N 1
ATOM 717 C CA . ILE A 1 104 ? 2.216 -15.697 0.976 1.00 86.69 104 ILE A CA 1
ATOM 718 C C . ILE A 1 104 ? 1.215 -16.451 1.856 1.00 86.69 104 ILE A C 1
ATOM 720 O O . ILE A 1 104 ? -0.003 -16.294 1.763 1.00 86.69 104 ILE A O 1
ATOM 724 N N . VAL A 1 105 ? 1.744 -17.236 2.797 1.00 88.75 105 VAL A N 1
ATOM 725 C CA . VAL A 1 105 ? 0.969 -17.810 3.899 1.00 88.75 105 VAL A CA 1
ATOM 726 C C . VAL A 1 105 ? 0.998 -16.836 5.068 1.00 88.75 105 VAL A C 1
ATOM 728 O O . VAL A 1 105 ? 2.035 -16.629 5.704 1.00 88.75 105 VAL A O 1
ATOM 731 N N . TYR A 1 106 ? -0.160 -16.253 5.371 1.00 90.38 106 TYR A N 1
ATOM 732 C CA . TYR A 1 106 ? -0.296 -15.286 6.452 1.00 90.38 106 TYR A CA 1
ATOM 733 C C . TYR A 1 106 ? -0.653 -15.926 7.790 1.00 90.38 106 TYR A C 1
ATOM 735 O O . TYR A 1 106 ? -1.373 -16.923 7.873 1.00 90.38 106 TYR A O 1
ATOM 743 N N . HIS A 1 107 ? -0.220 -15.283 8.871 1.00 94.50 107 HIS A N 1
ATOM 744 C CA . HIS A 1 107 ? -0.651 -15.621 10.215 1.00 94.50 107 HIS A CA 1
ATOM 745 C C . HIS A 1 107 ? -2.175 -15.458 10.354 1.00 94.50 107 HIS A C 1
ATOM 747 O O . HIS A 1 107 ? -2.774 -14.492 9.878 1.00 94.50 107 HIS A O 1
ATOM 753 N N . ARG A 1 108 ? -2.833 -16.376 11.074 1.00 90.56 108 ARG A N 1
ATOM 754 C CA . ARG A 1 108 ? -4.306 -16.401 11.221 1.00 90.56 108 ARG A CA 1
ATOM 755 C C . ARG A 1 108 ? -4.910 -15.130 11.838 1.00 90.56 108 ARG A C 1
ATOM 757 O O . ARG A 1 108 ? -6.116 -14.914 11.749 1.00 90.56 108 ARG A O 1
ATOM 764 N N . HIS A 1 109 ? -4.096 -14.312 12.506 1.00 92.44 109 HIS A N 1
ATOM 765 C CA . HIS A 1 109 ? -4.519 -13.056 13.133 1.00 92.44 109 HIS A CA 1
ATOM 766 C C . HIS A 1 109 ? -4.147 -11.806 12.317 1.00 92.44 109 HIS A C 1
ATOM 768 O O . HIS A 1 109 ? -4.423 -10.700 12.772 1.00 92.44 109 HIS A O 1
ATOM 774 N N . THR A 1 110 ? -3.575 -11.961 11.115 1.00 92.12 110 THR A N 1
ATOM 775 C CA . THR A 1 110 ? -3.112 -10.857 10.254 1.00 92.12 110 THR A CA 1
ATOM 776 C C . THR A 1 110 ? -4.211 -9.830 9.977 1.00 92.12 110 THR A C 1
ATOM 778 O O . THR A 1 110 ? -4.041 -8.658 10.305 1.00 92.12 110 THR A O 1
ATOM 781 N N . VAL A 1 111 ? -5.367 -10.262 9.458 1.00 91.44 111 VAL A N 1
ATOM 782 C CA . VAL A 1 111 ? -6.495 -9.363 9.138 1.00 91.44 111 VAL A CA 1
ATOM 783 C C . VAL A 1 111 ? -6.966 -8.603 10.376 1.00 91.44 111 VAL A C 1
ATOM 785 O O . VAL A 1 111 ? -7.090 -7.382 10.342 1.00 91.44 111 VAL A O 1
ATOM 788 N N . ARG A 1 112 ? -7.186 -9.315 11.488 1.00 90.56 112 ARG A N 1
ATOM 789 C CA . ARG A 1 112 ? -7.640 -8.702 12.740 1.00 90.56 112 ARG A CA 1
ATOM 790 C C . ARG A 1 112 ? -6.652 -7.646 13.235 1.00 90.56 112 ARG A C 1
ATOM 792 O O . ARG A 1 112 ? -7.072 -6.541 13.539 1.00 90.56 112 ARG A O 1
ATOM 799 N N . ALA A 1 113 ? -5.356 -7.953 13.265 1.00 95.12 113 ALA A N 1
ATOM 800 C CA . ALA A 1 113 ? -4.348 -7.012 13.748 1.00 95.12 113 ALA A CA 1
ATOM 801 C C . ALA A 1 113 ? -4.254 -5.737 12.894 1.00 95.12 113 ALA A C 1
ATOM 803 O O . ALA A 1 113 ? -4.050 -4.653 13.440 1.00 95.12 113 ALA A O 1
ATOM 804 N N . LEU A 1 114 ? -4.430 -5.845 11.574 1.00 95.25 114 LEU A N 1
ATOM 805 C CA . LEU A 1 114 ? -4.469 -4.680 10.692 1.00 95.25 114 LEU A CA 1
ATOM 806 C C . LEU A 1 114 ? -5.700 -3.807 10.951 1.00 95.25 114 LEU A C 1
ATOM 808 O O . LEU A 1 114 ? -5.562 -2.591 11.088 1.00 95.25 114 LEU A O 1
ATOM 812 N N . VAL A 1 115 ? -6.884 -4.419 11.051 1.00 92.81 115 VAL A N 1
ATOM 813 C CA . VAL A 1 115 ? -8.153 -3.713 11.298 1.00 92.81 115 VAL A CA 1
ATOM 814 C C . VAL A 1 115 ? -8.159 -3.060 12.683 1.00 92.81 115 VAL A C 1
ATOM 816 O O . VAL A 1 115 ? -8.481 -1.876 12.797 1.00 92.81 115 VAL A O 1
ATOM 819 N N . ASP A 1 116 ? -7.740 -3.791 13.719 1.00 92.00 116 ASP A N 1
ATOM 820 C CA . ASP A 1 116 ? -7.627 -3.277 15.088 1.00 92.00 116 ASP A CA 1
ATOM 821 C C . ASP A 1 116 ? -6.601 -2.133 15.141 1.00 92.00 116 ASP A C 1
ATOM 823 O O . ASP A 1 116 ? -6.850 -1.095 15.751 1.00 92.00 116 ASP A O 1
ATOM 827 N N . GLY A 1 117 ? -5.473 -2.269 14.436 1.00 94.25 117 GLY A N 1
ATOM 828 C CA . GLY A 1 117 ? -4.480 -1.204 14.312 1.00 94.25 117 GLY A CA 1
ATOM 829 C C . GLY A 1 117 ? -5.011 0.038 13.597 1.00 94.25 117 GLY A C 1
ATOM 830 O O . GLY A 1 117 ? -4.697 1.157 13.998 1.00 94.25 117 GLY A O 1
ATOM 831 N N . LEU A 1 118 ? -5.833 -0.142 12.560 1.00 93.06 118 LEU A N 1
ATOM 832 C CA . LEU A 1 118 ? -6.447 0.956 11.815 1.00 93.06 118 LEU A CA 1
ATOM 833 C C . LEU A 1 118 ? -7.413 1.736 12.711 1.00 93.06 118 LEU A C 1
ATOM 835 O O . LEU A 1 118 ? -7.427 2.964 12.675 1.00 93.06 118 LEU A O 1
ATOM 839 N N . ALA A 1 119 ? -8.190 1.032 13.539 1.00 90.25 119 ALA A N 1
ATOM 840 C CA . ALA A 1 119 ? -9.047 1.645 14.549 1.00 90.25 119 ALA A CA 1
ATOM 841 C C . ALA A 1 119 ? -8.228 2.355 15.642 1.00 90.25 119 ALA A C 1
ATOM 843 O O . ALA A 1 119 ? -8.508 3.509 15.959 1.00 90.25 119 ALA A O 1
ATOM 844 N N . ALA A 1 120 ? -7.181 1.711 16.166 1.00 90.31 120 ALA A N 1
ATOM 845 C CA . ALA A 1 120 ? -6.313 2.274 17.202 1.00 90.31 120 ALA A CA 1
ATOM 846 C C . ALA A 1 120 ? -5.522 3.512 16.736 1.00 90.31 120 ALA A C 1
ATOM 848 O O . ALA A 1 120 ? -5.175 4.357 17.555 1.00 90.31 120 ALA A O 1
ATOM 849 N N . ASN A 1 121 ? -5.259 3.642 15.432 1.00 90.94 121 ASN A N 1
ATOM 850 C CA . ASN A 1 121 ? -4.663 4.832 14.816 1.00 90.94 121 ASN A CA 1
ATOM 851 C C . ASN A 1 121 ? -5.716 5.902 14.440 1.00 90.94 121 ASN A C 1
ATOM 853 O O . ASN A 1 121 ? -5.483 6.731 13.563 1.00 90.94 121 ASN A O 1
ATOM 857 N N . GLY A 1 122 ? -6.925 5.845 15.013 1.00 88.12 122 GLY A N 1
ATOM 858 C CA . GLY A 1 122 ? -8.007 6.797 14.729 1.00 88.12 122 GLY A CA 1
ATOM 859 C C . GLY A 1 122 ? -8.522 6.759 13.284 1.00 88.12 122 GLY A C 1
ATOM 860 O O . GLY A 1 122 ? -9.252 7.650 12.867 1.00 88.12 122 GLY A O 1
ATOM 861 N N . GLY A 1 123 ? -8.140 5.749 12.494 1.00 85.12 123 GLY A N 1
ATOM 862 C CA . GLY A 1 123 ? -8.454 5.669 11.069 1.00 85.12 123 GLY A CA 1
ATOM 863 C C . GLY A 1 123 ? -7.740 6.701 10.192 1.00 85.12 123 GLY A C 1
ATOM 864 O O . GLY A 1 123 ? -8.185 6.899 9.069 1.00 85.12 123 GLY A O 1
ATOM 865 N N . VAL A 1 124 ? -6.661 7.334 10.672 1.00 89.56 124 VAL A N 1
ATOM 866 C CA . VAL A 1 124 ? -5.985 8.462 9.994 1.00 89.56 124 VAL A CA 1
ATOM 867 C C . VAL A 1 124 ? -5.149 8.032 8.780 1.00 89.56 124 VAL A C 1
ATOM 869 O O . VAL A 1 124 ? -4.876 8.835 7.896 1.00 89.56 124 VAL A O 1
ATOM 872 N N . GLY A 1 125 ? -4.749 6.764 8.702 1.00 94.69 125 GLY A N 1
ATOM 873 C CA . GLY A 1 125 ? -4.013 6.232 7.556 1.00 94.69 125 GLY A CA 1
ATOM 874 C C . GLY A 1 125 ? -3.932 4.710 7.567 1.00 94.69 125 GLY A C 1
ATOM 875 O O . GLY A 1 125 ? -4.286 4.096 8.580 1.00 94.69 125 GLY A O 1
ATOM 876 N N . PRO A 1 126 ? -3.508 4.090 6.452 1.00 96.62 126 PRO A N 1
ATOM 877 C CA . PRO A 1 126 ? -3.500 2.638 6.304 1.00 96.62 126 PRO A CA 1
ATOM 878 C C . PRO A 1 126 ? -2.544 1.971 7.289 1.00 96.62 126 PRO A C 1
ATOM 880 O O . PRO A 1 126 ? -1.556 2.567 7.721 1.00 96.62 126 PRO A O 1
ATOM 883 N N . THR A 1 127 ? -2.809 0.713 7.623 1.00 96.88 127 THR A N 1
ATOM 884 C CA . THR A 1 127 ? -1.962 -0.066 8.530 1.00 96.88 127 THR A CA 1
ATOM 885 C C . THR A 1 127 ? -1.217 -1.171 7.813 1.00 96.88 127 THR A C 1
ATOM 887 O O . THR A 1 127 ? -1.750 -1.809 6.912 1.00 96.88 127 THR A O 1
ATOM 890 N N . CYS A 1 128 ? 0.025 -1.409 8.224 1.00 96.75 128 CYS A N 1
ATOM 891 C CA . CYS A 1 128 ? 0.907 -2.429 7.655 1.00 96.75 128 CYS A CA 1
ATOM 892 C C . CYS A 1 128 ? 1.797 -3.040 8.745 1.00 96.75 128 CYS A C 1
ATOM 894 O O . CYS A 1 128 ? 1.942 -2.474 9.829 1.00 96.75 128 CYS A O 1
ATOM 896 N N . PHE A 1 129 ? 2.415 -4.188 8.474 1.00 96.81 129 PHE A N 1
ATOM 897 C CA . PHE A 1 129 ? 3.359 -4.819 9.414 1.00 96.81 129 PHE A CA 1
ATOM 898 C C . PHE A 1 129 ? 4.804 -4.357 9.228 1.00 96.81 129 PHE A C 1
ATOM 900 O O . PHE A 1 129 ? 5.614 -4.439 10.154 1.00 96.81 129 PHE A O 1
ATOM 907 N N . VAL A 1 130 ? 5.131 -3.903 8.022 1.00 95.75 130 VAL A N 1
ATOM 908 C CA . VAL A 1 130 ? 6.447 -3.405 7.640 1.00 95.75 130 VAL A CA 1
ATOM 909 C C . VAL A 1 130 ? 6.232 -2.244 6.689 1.00 95.75 130 VAL A C 1
ATOM 911 O O . VAL A 1 130 ? 5.416 -2.319 5.772 1.00 95.75 130 VAL A O 1
ATOM 914 N N . CYS A 1 131 ? 7.002 -1.187 6.890 1.00 95.44 131 CYS A N 1
ATOM 915 C CA . CYS A 1 131 ? 7.155 -0.150 5.892 1.00 95.44 131 CYS A CA 1
ATOM 916 C C . CYS A 1 131 ? 8.633 0.036 5.569 1.00 95.44 131 CYS A C 1
ATOM 918 O O . CYS A 1 131 ? 9.520 -0.449 6.278 1.00 95.44 131 CYS A O 1
ATOM 920 N N . GLN A 1 132 ? 8.901 0.728 4.482 1.00 96.00 132 GLN A N 1
ATOM 921 C CA . GLN A 1 132 ? 10.231 1.006 3.987 1.00 96.00 132 GLN A CA 1
ATOM 922 C C . GLN A 1 132 ? 10.421 2.510 3.848 1.00 96.00 132 GLN A C 1
ATOM 924 O O . GLN A 1 132 ? 9.472 3.249 3.608 1.00 96.00 132 GLN A O 1
ATOM 929 N N . TYR A 1 133 ? 11.641 2.981 4.070 1.00 96.06 133 TYR A N 1
ATOM 930 C CA . TYR A 1 133 ? 11.956 4.404 4.003 1.00 96.06 133 TYR A CA 1
ATOM 931 C C . TYR A 1 133 ? 13.403 4.619 3.578 1.00 96.06 133 TYR A C 1
ATOM 933 O O . TYR A 1 133 ? 14.238 3.729 3.737 1.00 96.06 133 TYR A O 1
ATOM 941 N N . TRP A 1 134 ? 13.696 5.805 3.046 1.00 95.75 134 TRP A N 1
ATOM 942 C CA . TRP A 1 134 ? 15.027 6.161 2.561 1.00 95.75 134 TRP A CA 1
ATOM 943 C C . TRP A 1 134 ? 15.617 7.315 3.388 1.00 95.75 134 TRP A C 1
ATOM 945 O O . TRP A 1 134 ? 15.320 8.488 3.127 1.00 95.75 134 TRP A O 1
ATOM 955 N N . PRO A 1 135 ? 16.454 7.017 4.402 1.00 94.00 135 PRO A N 1
ATOM 956 C CA . PRO A 1 135 ? 17.094 8.054 5.201 1.00 94.00 135 PRO A CA 1
ATOM 957 C C . PRO A 1 135 ? 18.054 8.884 4.348 1.00 94.00 135 PRO A C 1
ATOM 959 O O . PRO A 1 135 ? 18.796 8.335 3.541 1.00 94.00 135 PRO A O 1
ATOM 962 N N . ALA A 1 136 ? 18.110 10.200 4.571 1.00 92.00 136 ALA A N 1
ATOM 963 C CA . ALA A 1 136 ? 19.007 11.087 3.821 1.00 92.00 136 ALA A CA 1
ATOM 964 C C . ALA A 1 136 ? 20.498 10.729 3.955 1.00 92.00 136 ALA A C 1
ATOM 966 O O . ALA A 1 136 ? 21.279 11.021 3.059 1.00 92.00 136 ALA A O 1
ATOM 967 N N . TRP A 1 137 ? 20.875 10.087 5.060 1.00 92.19 137 TRP A N 1
ATOM 968 C CA . TRP A 1 137 ? 22.246 9.696 5.383 1.00 92.19 137 TRP A CA 1
ATOM 969 C C . TRP A 1 137 ? 22.625 8.285 4.903 1.00 92.19 137 TRP A C 1
ATOM 971 O O . TRP A 1 137 ? 23.754 7.860 5.126 1.00 92.19 137 TRP A O 1
ATOM 981 N N . TRP A 1 138 ? 21.709 7.535 4.279 1.00 93.44 138 TRP A N 1
ATOM 982 C CA . TRP A 1 138 ? 21.934 6.135 3.905 1.00 93.44 138 TRP A CA 1
ATOM 983 C C . TRP A 1 138 ? 21.748 5.914 2.395 1.00 93.44 138 TRP A C 1
ATOM 985 O O . TRP A 1 138 ? 20.793 6.437 1.816 1.00 93.44 138 TRP A O 1
ATOM 995 N N . PRO A 1 139 ? 22.593 5.103 1.728 1.00 89.62 139 PRO A N 1
ATOM 996 C CA . PRO A 1 139 ? 22.544 4.926 0.275 1.00 89.62 139 PRO A CA 1
ATOM 997 C C . PRO A 1 139 ? 21.413 4.000 -0.208 1.00 89.62 139 PRO A C 1
ATOM 999 O O . PRO A 1 139 ? 21.450 3.533 -1.342 1.00 89.62 139 PRO A O 1
ATOM 1002 N N . GLY A 1 140 ? 20.406 3.706 0.619 1.00 91.88 140 GLY A N 1
ATOM 1003 C CA . GLY A 1 140 ? 19.327 2.805 0.227 1.00 91.88 140 GLY A CA 1
ATOM 1004 C C . GLY A 1 140 ? 18.113 2.812 1.147 1.00 91.88 140 GLY A C 1
ATOM 1005 O O . GLY A 1 140 ? 17.995 3.597 2.088 1.00 91.88 140 GLY A O 1
ATOM 1006 N N . VAL A 1 141 ? 17.207 1.881 0.872 1.00 94.56 141 VAL A N 1
ATOM 1007 C CA . VAL A 1 141 ? 15.961 1.714 1.617 1.00 94.56 141 VAL A CA 1
ATOM 1008 C C . VAL A 1 141 ? 16.180 0.858 2.868 1.00 94.56 141 VAL A C 1
ATOM 1010 O O . VAL A 1 141 ? 16.705 -0.253 2.795 1.00 94.56 141 VAL A O 1
ATOM 1013 N N . LEU A 1 142 ? 15.714 1.349 4.016 1.00 95.38 142 LEU A N 1
ATOM 1014 C CA . LEU A 1 142 ? 15.659 0.620 5.281 1.00 95.38 142 LEU A CA 1
ATOM 1015 C C . LEU A 1 142 ? 14.238 0.131 5.569 1.00 95.38 142 LEU A C 1
ATOM 1017 O O . LEU A 1 142 ? 13.255 0.763 5.186 1.00 95.38 142 LEU A O 1
ATOM 1021 N N . LYS A 1 143 ? 14.122 -0.998 6.278 1.00 95.50 143 LYS A N 1
ATOM 1022 C CA . LYS A 1 143 ? 12.836 -1.514 6.767 1.00 95.50 143 LYS A CA 1
ATOM 1023 C C . LYS A 1 143 ? 12.542 -0.926 8.141 1.00 95.50 143 LYS A C 1
ATOM 1025 O O . LYS A 1 143 ? 13.265 -1.192 9.098 1.00 95.50 143 LYS A O 1
ATOM 1030 N N . GLN A 1 144 ? 11.441 -0.197 8.258 1.00 95.44 144 GLN A N 1
ATOM 1031 C CA . GLN A 1 144 ? 10.877 0.178 9.542 1.00 95.44 144 GLN A CA 1
ATOM 1032 C C . GLN A 1 144 ? 9.966 -0.943 10.045 1.00 95.44 144 GLN A C 1
ATOM 1034 O O . GLN A 1 144 ? 9.024 -1.403 9.396 1.00 95.44 144 GLN A O 1
ATOM 1039 N N . ARG A 1 145 ? 10.316 -1.392 11.243 1.00 95.00 145 ARG A N 1
ATOM 1040 C CA . ARG A 1 145 ? 9.820 -2.595 11.907 1.00 95.00 145 ARG A CA 1
ATOM 1041 C C . ARG A 1 145 ? 9.497 -2.294 13.370 1.00 95.00 145 ARG A C 1
ATOM 1043 O O . ARG A 1 145 ? 9.533 -3.172 14.224 1.00 95.00 145 ARG A O 1
ATOM 1050 N N . TRP A 1 146 ? 9.177 -1.056 13.690 1.00 94.88 146 TRP A N 1
ATOM 1051 C CA . TRP A 1 146 ? 8.689 -0.656 15.004 1.00 94.88 146 TRP A CA 1
ATOM 1052 C C . TRP A 1 146 ? 7.336 0.011 14.827 1.00 94.88 146 TRP A C 1
ATOM 1054 O O . TRP A 1 146 ? 7.037 0.559 13.764 1.00 94.88 146 TRP A O 1
ATOM 1064 N N . ARG A 1 147 ? 6.510 -0.075 15.869 1.00 96.06 147 ARG A N 1
ATOM 1065 C CA . ARG A 1 147 ? 5.181 0.525 15.866 1.00 96.06 147 ARG A CA 1
ATOM 1066 C C . ARG A 1 147 ? 5.297 2.039 15.692 1.00 96.06 147 ARG A C 1
ATOM 1068 O O . ARG A 1 147 ? 6.118 2.662 16.358 1.00 96.06 147 ARG A O 1
ATOM 1075 N N . GLY A 1 148 ? 4.452 2.623 14.849 1.00 95.31 148 GLY A N 1
ATOM 1076 C CA . GLY A 1 148 ? 4.402 4.074 14.678 1.00 95.31 148 GLY A CA 1
ATOM 1077 C C . GLY A 1 148 ? 4.098 4.509 13.254 1.00 95.31 148 GLY A C 1
ATOM 1078 O O . GLY A 1 148 ? 3.889 3.688 12.363 1.00 95.31 148 GLY A O 1
ATOM 1079 N N . ARG A 1 149 ? 4.093 5.826 13.044 1.00 95.44 149 ARG A N 1
ATOM 1080 C CA . ARG A 1 149 ? 3.942 6.434 11.720 1.00 95.44 149 ARG A CA 1
ATOM 1081 C C . ARG A 1 149 ? 5.069 5.963 10.797 1.00 95.44 149 ARG A C 1
ATOM 1083 O O . ARG A 1 149 ? 6.226 5.897 11.203 1.00 95.44 149 ARG A O 1
ATOM 1090 N N . CYS A 1 150 ? 4.708 5.610 9.574 1.00 95.12 150 CYS A N 1
ATOM 1091 C CA . CYS A 1 150 ? 5.626 5.218 8.519 1.00 95.12 150 CYS A CA 1
ATOM 1092 C C . CYS A 1 150 ? 6.410 6.434 8.013 1.00 95.12 150 CYS A C 1
ATOM 1094 O O . CYS A 1 150 ? 5.821 7.472 7.705 1.00 95.12 150 CYS A O 1
ATOM 1096 N N . ASN A 1 151 ? 7.729 6.275 7.899 1.00 94.12 151 ASN A N 1
ATOM 1097 C CA . ASN A 1 151 ? 8.647 7.301 7.393 1.00 94.12 151 ASN A CA 1
ATOM 1098 C C . ASN A 1 151 ? 8.857 7.249 5.866 1.00 94.12 151 ASN A C 1
ATOM 1100 O O . ASN A 1 151 ? 9.801 7.845 5.358 1.00 94.12 151 ASN A O 1
ATOM 1104 N N . GLY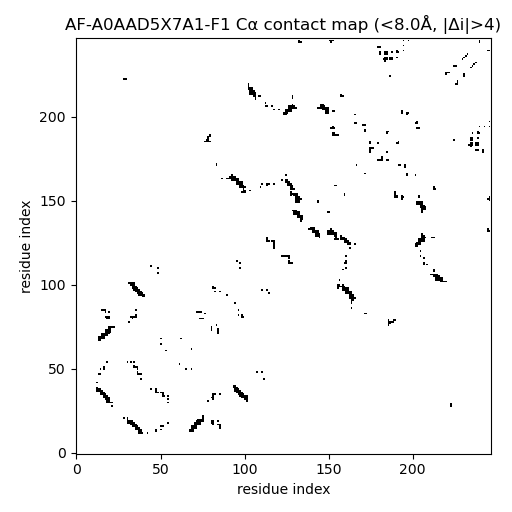 A 1 152 ? 8.039 6.490 5.139 1.00 95.81 152 GLY A N 1
ATOM 1105 C CA . GLY A 1 152 ? 8.188 6.287 3.701 1.00 95.81 152 GLY A CA 1
ATOM 1106 C C . GLY A 1 152 ? 6.955 5.626 3.100 1.00 95.81 152 GLY A C 1
ATOM 1107 O O . GLY A 1 152 ? 5.858 6.177 3.179 1.00 95.81 152 GLY A O 1
ATOM 1108 N N . PHE A 1 153 ? 7.131 4.432 2.541 1.00 95.81 153 PHE A N 1
ATOM 1109 C CA . PHE A 1 153 ? 6.081 3.676 1.870 1.00 95.81 153 PHE A CA 1
ATOM 1110 C C . PHE A 1 153 ? 5.760 2.362 2.584 1.00 95.81 153 PHE A C 1
ATOM 1112 O O . PHE A 1 153 ? 6.618 1.721 3.196 1.00 95.81 153 PHE A O 1
ATOM 1119 N N . LEU A 1 154 ? 4.489 1.974 2.539 1.00 94.06 154 LEU A N 1
ATOM 1120 C CA . LEU A 1 154 ? 4.006 0.689 3.046 1.00 94.06 154 LEU A CA 1
ATOM 1121 C C . LEU A 1 154 ? 4.578 -0.441 2.192 1.00 94.06 154 LEU A C 1
ATOM 1123 O O . LEU A 1 154 ? 4.834 -0.240 1.016 1.00 94.06 154 LEU A O 1
ATOM 1127 N N . ASN A 1 155 ? 4.801 -1.611 2.788 1.00 88.88 155 ASN A N 1
ATOM 1128 C CA . ASN A 1 155 ? 5.250 -2.776 2.040 1.00 88.88 155 ASN A CA 1
ATOM 1129 C C . ASN A 1 155 ? 4.144 -3.840 2.022 1.00 88.88 155 ASN A C 1
ATOM 1131 O O . ASN A 1 155 ? 3.803 -4.426 3.056 1.00 88.88 155 ASN A O 1
ATOM 1135 N N . ALA A 1 156 ? 3.572 -4.059 0.838 1.00 81.38 156 ALA A N 1
ATOM 1136 C CA . ALA A 1 156 ? 2.354 -4.840 0.674 1.00 81.38 156 ALA A CA 1
ATOM 1137 C C . ALA A 1 156 ? 2.535 -6.358 0.835 1.00 81.38 156 ALA A C 1
ATOM 1139 O O . ALA A 1 156 ? 1.556 -7.020 1.185 1.00 81.38 156 ALA A O 1
ATOM 1140 N N . TYR A 1 157 ? 3.757 -6.902 0.707 1.00 85.69 157 TYR A N 1
ATOM 1141 C CA . TYR A 1 157 ? 3.969 -8.356 0.851 1.00 85.69 157 TYR A CA 1
ATOM 1142 C C . TYR A 1 157 ? 3.562 -8.857 2.242 1.00 85.69 157 TYR A C 1
ATOM 1144 O O . TYR A 1 157 ? 3.097 -9.983 2.418 1.00 85.69 157 TYR A O 1
ATOM 1152 N N . ALA A 1 158 ? 3.689 -7.999 3.258 1.00 89.44 158 ALA A N 1
ATOM 1153 C CA . ALA A 1 158 ? 3.350 -8.315 4.639 1.00 89.44 158 ALA A CA 1
ATOM 1154 C C . ALA A 1 158 ? 1.873 -8.047 4.991 1.00 89.44 158 ALA A C 1
ATOM 1156 O O . ALA A 1 158 ? 1.527 -8.127 6.171 1.00 89.44 158 ALA A O 1
ATOM 1157 N N . ALA A 1 159 ? 1.025 -7.789 3.989 1.00 92.38 159 ALA A N 1
ATOM 1158 C CA . ALA A 1 159 ? -0.362 -7.336 4.075 1.00 92.38 159 ALA A CA 1
ATOM 1159 C C . ALA A 1 159 ? -0.546 -5.895 4.576 1.00 92.38 159 ALA A C 1
ATOM 1161 O O . ALA A 1 159 ? 0.185 -5.394 5.438 1.00 92.38 159 ALA A O 1
ATOM 1162 N N . VAL A 1 160 ? -1.575 -5.235 4.037 1.00 95.12 160 VAL A N 1
ATOM 1163 C CA . VAL A 1 160 ? -1.921 -3.839 4.341 1.00 95.12 160 VAL A CA 1
ATOM 1164 C C . VAL A 1 160 ? -3.435 -3.676 4.408 1.00 95.12 160 VAL A C 1
ATOM 1166 O O . VAL A 1 160 ? -4.150 -4.261 3.599 1.00 95.12 160 VAL A O 1
ATOM 1169 N N . ALA A 1 161 ? -3.930 -2.866 5.346 1.00 95.25 161 ALA A N 1
ATOM 1170 C CA . ALA A 1 161 ? -5.331 -2.462 5.395 1.00 95.25 161 ALA A CA 1
ATOM 1171 C C . ALA A 1 161 ? -5.512 -0.979 5.063 1.00 95.25 161 ALA A C 1
ATOM 1173 O O . ALA A 1 161 ? -4.870 -0.108 5.650 1.00 95.25 161 ALA A O 1
ATOM 1174 N N . TYR A 1 162 ? -6.455 -0.707 4.169 1.00 94.81 162 TYR A N 1
ATOM 1175 C CA . TYR A 1 162 ? -6.849 0.617 3.704 1.00 94.81 162 TYR A CA 1
ATOM 1176 C C . TYR A 1 162 ? -8.312 0.884 4.046 1.00 94.81 162 TYR A C 1
ATOM 1178 O O . TYR A 1 162 ? -9.102 -0.050 4.141 1.00 94.81 162 TYR A O 1
ATOM 1186 N N . ARG A 1 163 ? -8.703 2.154 4.162 1.00 93.75 163 ARG A N 1
ATOM 1187 C CA . ARG A 1 163 ? -10.106 2.563 4.014 1.00 93.75 163 ARG A CA 1
ATOM 1188 C C . ARG A 1 163 ? -10.353 2.977 2.574 1.00 93.75 163 ARG A C 1
ATOM 1190 O O . ARG A 1 163 ? -9.482 3.594 1.969 1.00 93.75 163 ARG A O 1
ATOM 1197 N N . VAL A 1 164 ? -11.555 2.722 2.065 1.00 92.12 164 VAL A N 1
ATOM 1198 C CA . VAL A 1 164 ? -11.983 3.261 0.760 1.00 92.12 164 VAL A CA 1
ATOM 1199 C C . VAL A 1 164 ? -11.881 4.789 0.747 1.00 92.12 164 VAL A C 1
ATOM 1201 O O . VAL A 1 164 ? -11.424 5.362 -0.236 1.00 92.12 164 VAL A O 1
ATOM 1204 N N . ALA A 1 165 ? -12.206 5.448 1.867 1.00 93.06 165 ALA A N 1
ATOM 1205 C CA . ALA A 1 165 ? -12.121 6.904 2.004 1.00 93.06 165 ALA A CA 1
ATOM 1206 C C . ALA A 1 165 ? -10.709 7.490 1.805 1.00 93.06 165 ALA A C 1
ATOM 1208 O O . ALA A 1 165 ? -10.585 8.696 1.626 1.00 93.06 165 ALA A O 1
ATOM 1209 N N . PHE A 1 166 ? -9.652 6.670 1.821 1.00 94.38 166 PHE A N 1
ATOM 1210 C CA . PHE A 1 166 ? -8.296 7.133 1.519 1.00 94.38 166 PHE A CA 1
ATOM 1211 C C . PHE A 1 166 ? -8.061 7.390 0.024 1.00 94.38 166 PHE A C 1
ATOM 1213 O O . PHE A 1 166 ? -7.012 7.904 -0.337 1.00 94.38 166 PHE A O 1
ATOM 1220 N N . PHE A 1 167 ? -9.010 7.038 -0.847 1.00 92.62 167 PHE A N 1
ATOM 1221 C CA . PHE A 1 167 ? -8.887 7.200 -2.298 1.00 92.62 167 PHE A CA 1
ATOM 1222 C C . PHE A 1 167 ? -10.113 7.924 -2.888 1.00 92.62 167 PHE A C 1
ATOM 1224 O O . PHE A 1 167 ? -10.850 7.334 -3.682 1.00 92.62 167 PHE A O 1
ATOM 1231 N N . PRO A 1 168 ? -10.377 9.187 -2.496 1.00 85.94 168 PRO A N 1
ATOM 1232 C CA . PRO A 1 168 ? -11.622 9.883 -2.837 1.00 85.94 168 PRO A CA 1
ATOM 1233 C C . PRO A 1 168 ? -11.742 10.282 -4.318 1.00 85.94 168 PRO A C 1
ATOM 1235 O O . PRO A 1 168 ? -12.852 10.414 -4.826 1.00 85.94 168 PRO A O 1
ATOM 1238 N N . ASP A 1 169 ? -10.623 10.474 -5.015 1.0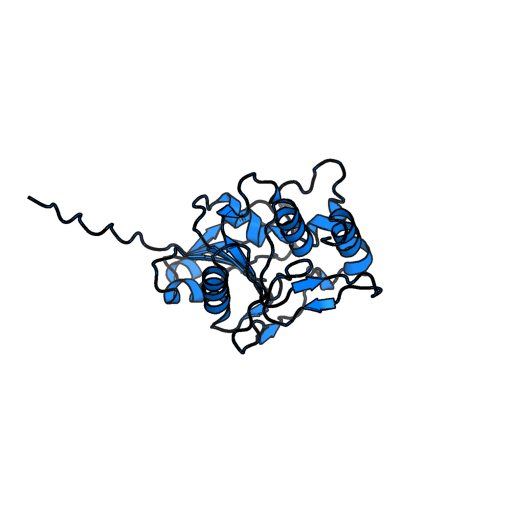0 81.44 169 ASP A N 1
ATOM 1239 C CA . ASP A 1 169 ? -10.536 11.141 -6.324 1.00 81.44 169 ASP A CA 1
ATOM 1240 C C . ASP A 1 169 ? -10.077 10.224 -7.469 1.00 81.44 169 ASP A C 1
ATOM 1242 O O . ASP A 1 169 ? -9.852 10.682 -8.584 1.00 81.44 169 ASP A O 1
ATOM 1246 N N . ARG A 1 170 ? -9.950 8.915 -7.218 1.00 80.12 170 ARG A N 1
ATOM 1247 C CA . ARG A 1 170 ? -9.390 7.931 -8.165 1.00 80.12 170 ARG A CA 1
ATOM 1248 C C . ARG A 1 170 ? -7.951 8.223 -8.625 1.00 80.12 170 ARG A C 1
ATOM 1250 O O . ARG A 1 170 ? -7.482 7.557 -9.543 1.00 80.12 170 ARG A O 1
ATOM 1257 N N . SER A 1 171 ? -7.207 9.082 -7.927 1.00 81.31 171 SER A N 1
ATOM 1258 C CA . SER A 1 171 ? -5.779 9.338 -8.199 1.00 81.31 171 SER A CA 1
ATOM 1259 C C . SER A 1 171 ? -4.910 8.073 -8.178 1.00 81.31 171 SER A C 1
ATOM 1261 O O . SER A 1 171 ? -3.876 7.991 -8.837 1.00 81.31 171 SER A O 1
ATOM 1263 N N . ALA A 1 172 ? -5.358 7.023 -7.483 1.00 82.50 172 ALA A N 1
ATOM 1264 C CA . ALA A 1 172 ? -4.699 5.720 -7.476 1.00 82.50 172 ALA A CA 1
ATOM 1265 C C . ALA A 1 172 ? -4.586 5.064 -8.873 1.00 82.50 172 ALA A C 1
ATOM 1267 O O . ALA A 1 172 ? -3.727 4.201 -9.050 1.00 82.50 172 ALA A O 1
ATOM 1268 N N . TRP A 1 173 ? -5.403 5.465 -9.858 1.00 85.94 173 TRP A N 1
ATOM 1269 C CA . TRP A 1 173 ? -5.368 4.947 -11.235 1.00 85.94 173 TRP A CA 1
ATOM 1270 C C . TRP A 1 173 ? -4.477 5.765 -12.186 1.00 85.94 173 TRP A C 1
ATOM 1272 O O . TRP A 1 173 ? -4.233 5.325 -13.310 1.00 85.94 173 TRP A O 1
ATOM 1282 N N . ASP A 1 174 ? -3.933 6.904 -11.750 1.00 85.25 174 ASP A N 1
ATOM 1283 C CA . ASP A 1 174 ? -3.260 7.882 -12.618 1.00 85.25 174 ASP A CA 1
ATOM 1284 C C . ASP A 1 174 ? -1.796 7.533 -12.946 1.00 85.25 174 ASP A C 1
ATOM 1286 O O . ASP A 1 174 ? -0.945 8.403 -13.134 1.00 85.25 174 ASP A O 1
ATOM 1290 N N . PHE A 1 175 ? -1.486 6.242 -13.092 1.00 80.38 175 PHE A N 1
ATOM 1291 C CA . PHE A 1 175 ? -0.150 5.765 -13.472 1.00 80.38 175 PHE A CA 1
ATOM 1292 C C . PHE A 1 175 ? 0.342 6.330 -14.809 1.00 80.38 175 PHE A C 1
ATOM 1294 O O . PHE A 1 175 ? 1.539 6.308 -15.074 1.00 80.38 175 PHE A O 1
ATOM 1301 N N . HIS A 1 176 ? -0.570 6.793 -15.664 1.00 81.88 176 HIS A N 1
ATOM 1302 C CA . HIS A 1 176 ? -0.282 7.301 -17.004 1.00 81.88 176 HIS A CA 1
ATOM 1303 C C . HIS A 1 176 ? -0.311 8.832 -17.097 1.00 81.88 176 HIS A C 1
ATOM 1305 O O . HIS A 1 176 ? -0.216 9.370 -18.201 1.00 81.88 176 HIS A O 1
ATOM 1311 N N . ALA A 1 177 ? -0.446 9.539 -15.971 1.00 84.81 177 ALA A N 1
ATOM 1312 C CA . ALA A 1 177 ? -0.441 10.995 -15.978 1.00 84.81 177 ALA A CA 1
ATOM 1313 C C . ALA A 1 177 ? 0.913 11.556 -16.472 1.00 84.81 177 ALA A C 1
ATOM 1315 O O . ALA A 1 177 ? 1.966 10.951 -16.231 1.00 84.81 177 ALA A O 1
ATOM 1316 N N . PRO A 1 178 ? 0.920 12.720 -17.152 1.00 86.31 178 PRO A N 1
ATOM 1317 C CA . PRO A 1 178 ? 2.153 13.356 -17.606 1.00 86.31 178 PRO A CA 1
ATOM 1318 C C . PRO A 1 178 ? 3.157 13.558 -16.462 1.00 86.31 178 PRO A C 1
ATOM 1320 O O . PRO A 1 178 ? 2.808 14.054 -15.395 1.00 86.31 178 PRO A O 1
ATOM 1323 N N . GLY A 1 179 ? 4.415 13.176 -16.691 1.00 85.44 179 GLY A N 1
ATOM 1324 C CA . GLY A 1 179 ? 5.496 13.298 -15.705 1.00 85.44 179 GLY A CA 1
ATOM 1325 C C . GLY A 1 179 ? 5.617 12.130 -14.719 1.00 85.44 179 GLY A C 1
ATOM 1326 O O . GLY A 1 179 ? 6.639 12.033 -14.041 1.00 85.44 179 GLY A O 1
ATOM 1327 N N . VAL A 1 180 ? 4.647 11.210 -14.670 1.00 88.56 180 VAL A N 1
ATOM 1328 C CA . VAL A 1 180 ? 4.757 9.979 -13.874 1.00 88.56 180 VAL A CA 1
ATOM 1329 C C . VAL A 1 180 ? 5.675 8.980 -14.593 1.00 88.56 180 VAL A C 1
ATOM 1331 O O . VAL A 1 180 ? 5.445 8.678 -15.770 1.00 88.56 180 VAL A O 1
ATOM 1334 N N . PRO A 1 181 ? 6.689 8.401 -13.919 1.00 88.69 181 PRO A N 1
ATOM 1335 C CA . PRO A 1 181 ? 7.499 7.321 -14.476 1.00 88.69 181 PRO A CA 1
ATOM 1336 C C . PRO A 1 181 ? 6.687 6.012 -14.471 1.00 88.69 181 PRO A C 1
ATOM 1338 O O . PRO A 1 181 ? 6.867 5.132 -13.631 1.00 88.69 181 PRO A O 1
ATOM 1341 N N . SER A 1 182 ? 5.722 5.920 -15.391 1.00 84.06 182 SER A N 1
ATOM 1342 C CA . SER A 1 182 ? 4.653 4.910 -15.399 1.00 84.06 182 SER A CA 1
ATOM 1343 C C . SER A 1 182 ? 5.167 3.468 -15.397 1.00 84.06 182 SER A C 1
ATOM 1345 O O . SER A 1 182 ? 4.676 2.639 -14.632 1.00 84.06 182 SER A O 1
ATOM 1347 N N . ALA A 1 183 ? 6.196 3.172 -16.196 1.00 83.62 183 ALA A N 1
ATOM 1348 C CA . ALA A 1 183 ? 6.817 1.849 -16.259 1.00 83.62 183 ALA A CA 1
ATOM 1349 C C . ALA A 1 183 ? 7.448 1.436 -14.918 1.00 83.62 183 ALA A C 1
ATOM 1351 O O . ALA A 1 183 ? 7.432 0.261 -14.561 1.00 83.62 183 ALA A O 1
ATOM 1352 N N . GLN A 1 184 ? 7.982 2.405 -14.175 1.00 87.19 184 GLN A N 1
ATOM 1353 C CA . GLN A 1 184 ? 8.637 2.218 -12.886 1.00 87.19 184 GLN A CA 1
ATOM 1354 C C . GLN A 1 184 ? 7.616 2.095 -11.749 1.00 87.19 184 GLN A C 1
ATOM 1356 O O . GLN A 1 184 ? 7.616 1.104 -11.021 1.00 87.19 184 GLN A O 1
ATOM 1361 N N . CYS A 1 185 ? 6.690 3.051 -11.645 1.00 87.56 185 CYS A N 1
ATOM 1362 C CA . CYS A 1 185 ? 5.701 3.082 -10.568 1.00 87.56 185 CYS A CA 1
ATOM 1363 C C . CYS A 1 185 ? 4.645 1.974 -10.663 1.00 87.56 185 CYS A C 1
ATOM 1365 O O . CYS A 1 185 ? 4.157 1.518 -9.635 1.00 87.56 185 CYS A O 1
ATOM 1367 N N . ARG A 1 186 ? 4.297 1.495 -11.865 1.00 85.69 186 ARG A N 1
ATOM 1368 C CA . ARG A 1 186 ? 3.290 0.429 -12.022 1.00 85.69 186 ARG A CA 1
ATOM 1369 C C . ARG A 1 186 ? 3.744 -0.924 -11.458 1.00 85.69 186 ARG A C 1
ATOM 1371 O O . ARG A 1 186 ? 2.904 -1.731 -11.064 1.00 85.69 186 ARG A O 1
ATOM 1378 N N . LEU A 1 187 ? 5.053 -1.185 -11.441 1.00 84.25 187 LEU A N 1
ATOM 1379 C CA . LEU A 1 187 ? 5.622 -2.419 -10.885 1.00 84.25 187 LEU A CA 1
ATOM 1380 C C . LEU A 1 187 ? 5.838 -2.359 -9.366 1.00 84.25 187 LEU A C 1
ATOM 1382 O O . LEU A 1 187 ? 5.993 -3.408 -8.748 1.00 84.25 187 LEU A O 1
ATOM 1386 N N . HIS A 1 188 ? 5.819 -1.158 -8.786 1.00 88.69 188 HIS A N 1
ATOM 1387 C CA . HIS A 1 188 ? 5.965 -0.895 -7.352 1.00 88.69 188 HIS A CA 1
ATOM 1388 C C . HIS A 1 188 ? 4.729 -0.152 -6.850 1.00 88.69 188 HIS A C 1
ATOM 1390 O O . HIS A 1 188 ? 4.762 1.041 -6.534 1.00 88.69 188 HIS A O 1
ATOM 1396 N N . ASP A 1 189 ? 3.603 -0.867 -6.850 1.00 87.81 189 ASP A N 1
ATOM 1397 C CA . ASP A 1 189 ? 2.303 -0.336 -6.445 1.00 87.81 189 ASP A CA 1
ATOM 1398 C C . ASP A 1 189 ? 2.314 0.164 -5.000 1.00 87.81 189 ASP A C 1
ATOM 1400 O O . ASP A 1 189 ? 1.661 1.150 -4.677 1.00 87.81 189 ASP A O 1
ATOM 1404 N N . ASP A 1 190 ? 3.099 -0.472 -4.140 1.00 91.25 190 ASP A N 1
ATOM 1405 C CA . ASP A 1 190 ? 3.283 -0.089 -2.750 1.00 91.25 190 ASP A CA 1
ATOM 1406 C C . ASP A 1 190 ? 3.923 1.308 -2.600 1.00 91.25 190 ASP A C 1
ATOM 1408 O O . ASP A 1 190 ? 3.431 2.125 -1.813 1.00 91.25 190 ASP A O 1
ATOM 1412 N N . VAL A 1 191 ? 4.927 1.647 -3.417 1.00 94.38 191 VAL A N 1
ATOM 1413 C CA . VAL A 1 191 ? 5.499 3.001 -3.516 1.00 94.38 191 VAL A CA 1
ATOM 1414 C C . VAL A 1 191 ? 4.472 3.980 -4.073 1.00 94.38 191 VAL A C 1
ATOM 1416 O O . VAL A 1 191 ? 4.251 5.033 -3.473 1.00 94.38 191 VAL A O 1
ATOM 1419 N N . TRP A 1 192 ? 3.822 3.640 -5.190 1.00 93.81 192 TRP A N 1
ATOM 1420 C CA . TRP A 1 192 ? 2.849 4.521 -5.841 1.00 93.81 192 TRP A CA 1
ATOM 1421 C C . TRP A 1 192 ? 1.685 4.887 -4.920 1.00 93.81 192 TRP A C 1
ATOM 1423 O O . TRP A 1 192 ? 1.423 6.064 -4.672 1.00 93.81 192 TRP A O 1
ATOM 1433 N N . LEU A 1 193 ? 1.023 3.877 -4.356 1.00 93.50 193 LEU A N 1
ATOM 1434 C CA . LEU A 1 193 ? -0.118 4.052 -3.464 1.00 93.50 193 LEU A CA 1
ATOM 1435 C C . LEU A 1 193 ? 0.281 4.835 -2.216 1.00 93.50 193 LEU A C 1
ATOM 1437 O O . LEU A 1 193 ? -0.448 5.729 -1.793 1.00 93.50 193 LEU A O 1
ATOM 1441 N N . SER A 1 194 ? 1.458 4.555 -1.652 1.00 95.31 194 SER A N 1
ATOM 1442 C CA . SER A 1 194 ? 1.977 5.351 -0.539 1.00 95.31 194 SER A CA 1
ATOM 1443 C C . SER A 1 194 ? 2.168 6.808 -0.924 1.00 95.31 194 SER A C 1
ATOM 1445 O O . SER A 1 194 ? 1.870 7.677 -0.115 1.00 95.31 194 SER A O 1
ATOM 1447 N N . GLY A 1 195 ? 2.688 7.080 -2.122 1.00 94.75 195 GLY A N 1
ATOM 1448 C CA . GLY A 1 195 ? 3.003 8.429 -2.584 1.00 94.75 195 GLY A CA 1
ATOM 1449 C C . GLY A 1 195 ? 1.753 9.275 -2.779 1.00 94.75 195 GLY A C 1
ATOM 1450 O O . GLY A 1 195 ? 1.690 10.404 -2.294 1.00 94.75 195 GLY A O 1
ATOM 1451 N N . ILE A 1 196 ? 0.716 8.689 -3.384 1.00 93.44 196 ILE A N 1
ATOM 1452 C CA . ILE A 1 196 ? -0.612 9.304 -3.494 1.00 93.44 196 ILE A CA 1
ATOM 1453 C C . ILE A 1 196 ? -1.163 9.662 -2.110 1.00 93.44 196 ILE A C 1
ATOM 1455 O O . ILE A 1 196 ? -1.543 10.808 -1.870 1.00 93.44 196 ILE A O 1
ATOM 1459 N N . LEU A 1 197 ? -1.124 8.720 -1.163 1.00 94.38 197 LEU A N 1
ATOM 1460 C CA . LEU A 1 197 ? -1.557 8.979 0.212 1.00 94.38 197 LEU A CA 1
ATOM 1461 C C . LEU A 1 197 ? -0.694 10.053 0.888 1.00 94.38 197 LEU A C 1
ATOM 1463 O O . LEU A 1 197 ? -1.215 10.918 1.592 1.00 94.38 197 LEU A O 1
ATOM 1467 N N . TYR A 1 198 ? 0.618 10.039 0.644 1.00 94.44 198 TYR A N 1
ATOM 1468 C CA . TYR A 1 198 ? 1.553 10.997 1.221 1.00 94.44 198 TYR A CA 1
ATOM 1469 C C . TYR A 1 198 ? 1.233 12.431 0.776 1.00 94.44 198 TYR A C 1
ATOM 1471 O O . TYR A 1 198 ? 1.193 13.334 1.620 1.00 94.44 198 TYR A O 1
ATOM 1479 N N . ASN A 1 199 ? 0.921 12.617 -0.509 1.00 92.25 199 ASN A N 1
ATOM 1480 C CA . ASN A 1 199 ? 0.504 13.895 -1.092 1.00 92.25 199 ASN A CA 1
ATOM 1481 C C . ASN A 1 199 ? -0.829 14.402 -0.519 1.00 92.25 199 ASN A C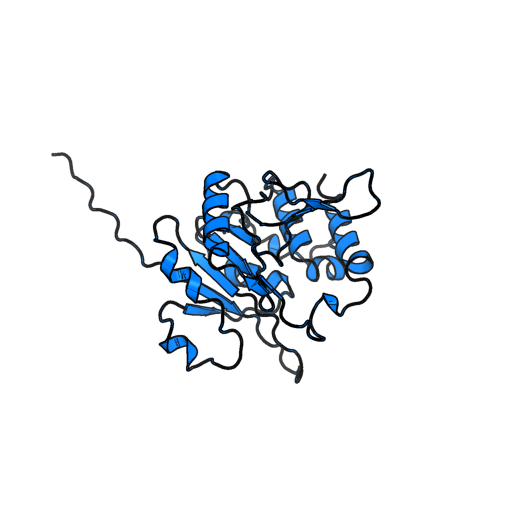 1
ATOM 1483 O O . ASN A 1 199 ? -1.034 15.606 -0.416 1.00 92.25 199 ASN A O 1
ATOM 1487 N N . GLN A 1 200 ? -1.703 13.498 -0.075 1.00 92.62 200 GLN A N 1
ATOM 1488 C CA . GLN A 1 200 ? -2.962 13.831 0.603 1.00 92.62 200 GLN A CA 1
ATOM 1489 C C . GLN A 1 200 ? -2.791 14.088 2.114 1.00 92.62 200 GLN A C 1
ATOM 1491 O O . GLN A 1 200 ? -3.770 14.244 2.839 1.00 92.62 200 GLN A O 1
ATOM 1496 N N . GLY A 1 201 ? -1.557 14.086 2.631 1.00 93.62 201 GLY A N 1
ATOM 1497 C CA . GLY A 1 201 ? -1.291 14.214 4.069 1.00 93.62 201 GLY A CA 1
ATOM 1498 C C . GLY A 1 201 ? -1.592 12.943 4.876 1.00 93.62 201 GLY A C 1
ATOM 1499 O O . GLY A 1 201 ? -1.399 12.927 6.093 1.00 93.62 201 GLY A O 1
ATOM 1500 N N . ILE A 1 202 ? -1.994 11.856 4.216 1.00 95.06 202 ILE A N 1
ATOM 1501 C CA . ILE A 1 202 ? -2.256 10.555 4.832 1.00 95.06 202 ILE A CA 1
ATOM 1502 C C . ILE A 1 202 ? -0.930 9.814 4.991 1.00 95.06 202 ILE A C 1
ATOM 1504 O O . ILE A 1 202 ? -0.029 9.882 4.151 1.00 95.06 202 ILE A O 1
ATOM 1508 N N . ARG A 1 203 ? -0.752 9.139 6.127 1.00 94.44 203 ARG A N 1
ATOM 1509 C CA . ARG A 1 203 ? 0.508 8.464 6.457 1.00 94.44 203 ARG A CA 1
ATOM 1510 C C . ARG A 1 203 ? 0.234 7.056 6.947 1.00 94.44 203 ARG A C 1
ATOM 1512 O O . ARG A 1 203 ? -0.570 6.900 7.869 1.00 94.44 203 ARG A O 1
ATOM 1519 N N . PRO A 1 204 ? 0.899 6.039 6.379 1.00 95.69 204 PRO A N 1
ATOM 1520 C CA . PRO A 1 204 ? 0.757 4.688 6.884 1.00 95.69 204 PRO A CA 1
ATOM 1521 C C . PRO A 1 204 ? 1.215 4.571 8.339 1.00 95.69 204 PRO A C 1
ATOM 1523 O O . PRO A 1 204 ? 2.019 5.367 8.831 1.00 95.69 204 PRO A O 1
ATOM 1526 N N . TYR A 1 205 ? 0.730 3.542 9.021 1.00 96.94 205 TYR A N 1
ATOM 1527 C CA . TYR A 1 205 ? 1.089 3.225 10.395 1.00 96.94 205 TYR A CA 1
ATOM 1528 C C . TYR A 1 205 ? 1.509 1.760 10.508 1.00 96.94 205 TYR A C 1
ATOM 1530 O O . TYR A 1 205 ? 0.799 0.848 10.080 1.00 96.94 205 TYR A O 1
ATOM 1538 N N . VAL A 1 206 ? 2.677 1.525 11.095 1.00 97.31 206 VAL A N 1
ATOM 1539 C CA . VAL A 1 206 ? 3.202 0.184 11.337 1.00 97.31 206 VAL A CA 1
ATOM 1540 C C . VAL A 1 206 ? 2.595 -0.375 12.616 1.00 97.31 206 VAL A C 1
ATOM 1542 O O . VAL A 1 206 ? 2.724 0.217 13.690 1.00 97.31 206 VAL A O 1
ATOM 1545 N N . VAL A 1 207 ? 1.950 -1.536 12.513 1.00 97.00 207 VAL A N 1
ATOM 1546 C CA . VAL A 1 207 ? 1.396 -2.277 13.651 1.00 97.00 207 VAL A CA 1
ATOM 1547 C C . VAL A 1 207 ? 2.388 -3.327 14.140 1.00 97.00 207 VAL A C 1
ATOM 1549 O O . VAL A 1 207 ? 3.108 -3.934 13.352 1.00 97.00 207 VAL A O 1
ATOM 1552 N N . ARG A 1 208 ? 2.413 -3.572 15.455 1.00 96.38 208 ARG A N 1
ATOM 1553 C CA . ARG A 1 208 ? 3.235 -4.616 16.088 1.00 96.38 208 ARG A CA 1
ATOM 1554 C C . ARG A 1 208 ? 2.409 -5.430 17.084 1.00 96.38 208 ARG A C 1
ATOM 1556 O O . ARG A 1 208 ? 2.399 -5.098 18.264 1.00 96.38 208 ARG A O 1
ATOM 1563 N N . PRO A 1 209 ? 1.702 -6.476 16.620 1.00 94.75 209 PRO A N 1
ATOM 1564 C CA . PRO A 1 209 ? 0.804 -7.270 17.461 1.00 94.75 209 PRO A CA 1
ATOM 1565 C C . PRO A 1 209 ? 1.491 -8.445 18.185 1.00 94.75 209 PRO A C 1
ATOM 1567 O O . PRO A 1 209 ? 0.800 -9.309 18.712 1.00 94.75 209 PRO A O 1
ATOM 1570 N N . GLY A 1 210 ? 2.829 -8.516 18.189 1.00 96.00 210 GLY A N 1
ATOM 1571 C CA . GLY A 1 210 ? 3.580 -9.612 18.819 1.00 96.00 210 GLY A CA 1
ATOM 1572 C C . GLY A 1 210 ? 3.737 -10.874 17.959 1.00 96.00 210 GLY A C 1
ATOM 1573 O O . GLY A 1 210 ? 4.118 -11.914 18.479 1.00 96.00 210 GLY A O 1
ATOM 1574 N N . PHE A 1 211 ? 3.453 -10.794 16.656 1.00 95.25 211 PHE A N 1
ATOM 1575 C CA . PHE A 1 211 ? 3.715 -11.857 15.682 1.00 95.25 211 PHE A CA 1
ATOM 1576 C C . PHE A 1 211 ? 4.150 -11.267 14.334 1.00 95.25 211 PHE A C 1
ATOM 1578 O O . PHE A 1 211 ? 3.825 -10.114 14.025 1.00 95.25 211 PHE A O 1
ATOM 1585 N N . ASP A 1 212 ? 4.832 -12.073 13.520 1.00 94.19 212 ASP A N 1
ATOM 1586 C CA . ASP A 1 212 ? 5.105 -11.762 12.116 1.00 94.19 212 ASP A CA 1
ATOM 1587 C C . ASP A 1 212 ? 3.926 -12.188 11.238 1.00 94.19 212 ASP A C 1
ATOM 1589 O O . ASP A 1 212 ? 3.391 -13.291 11.374 1.00 94.19 212 ASP A O 1
ATOM 1593 N N . SER A 1 213 ? 3.477 -11.297 10.350 1.00 94.69 213 SER A N 1
ATOM 1594 C CA . SER A 1 213 ? 2.320 -11.576 9.494 1.00 94.69 213 SER A CA 1
ATOM 1595 C C . SER A 1 213 ? 2.597 -12.653 8.458 1.00 94.69 213 SER A C 1
ATOM 1597 O O . SER A 1 213 ? 1.665 -13.357 8.082 1.00 94.69 213 SER A O 1
ATOM 1599 N N . VAL A 1 214 ? 3.846 -12.786 8.015 1.00 93.50 214 VAL A N 1
ATOM 1600 C CA . VAL A 1 214 ? 4.293 -13.774 7.031 1.00 93.50 214 VAL A CA 1
ATOM 1601 C C . VAL A 1 214 ? 4.813 -15.005 7.759 1.00 93.50 214 VAL A C 1
ATOM 1603 O O . VAL A 1 214 ? 5.821 -14.933 8.455 1.00 93.50 214 VAL A O 1
ATOM 1606 N N . VAL A 1 215 ? 4.118 -16.129 7.592 1.00 93.75 215 VAL A N 1
ATOM 1607 C CA . VAL A 1 215 ? 4.500 -17.427 8.170 1.00 93.75 215 VAL A CA 1
ATOM 1608 C C . VAL A 1 215 ? 5.388 -18.200 7.202 1.00 93.75 215 VAL A C 1
ATOM 1610 O O . VAL A 1 215 ? 6.371 -18.808 7.611 1.00 93.75 215 VAL A O 1
ATOM 1613 N N . ALA A 1 216 ? 5.043 -18.170 5.917 1.00 88.88 216 ALA A N 1
ATOM 1614 C CA . ALA A 1 216 ? 5.824 -18.783 4.855 1.00 88.88 216 ALA A CA 1
ATOM 1615 C C . ALA A 1 216 ? 5.580 -18.056 3.531 1.00 88.88 216 ALA A C 1
ATOM 1617 O O . ALA A 1 216 ? 4.530 -17.442 3.332 1.00 88.88 216 ALA A O 1
ATOM 1618 N N 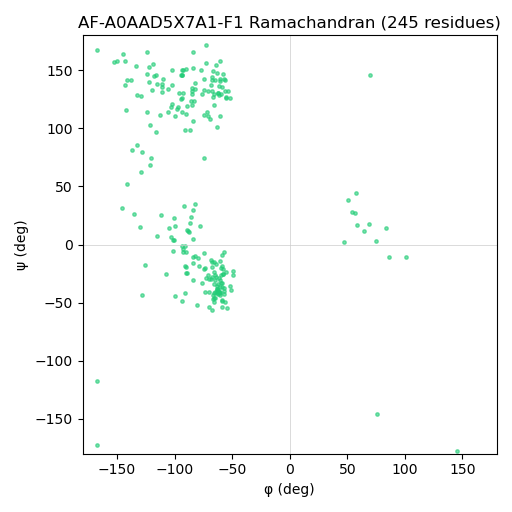. SER A 1 217 ? 6.539 -18.176 2.620 1.00 85.88 217 SER A N 1
ATOM 1619 C CA . SER A 1 217 ? 6.406 -17.752 1.228 1.00 85.88 217 SER A CA 1
ATOM 1620 C C . SER A 1 217 ? 6.369 -18.988 0.341 1.00 85.88 217 SER A C 1
ATOM 1622 O O . SER A 1 217 ? 7.119 -19.943 0.559 1.00 85.88 217 SER A O 1
ATOM 1624 N N . LEU A 1 218 ? 5.488 -18.979 -0.650 1.00 83.50 218 LEU A N 1
ATOM 1625 C CA . LEU A 1 218 ? 5.490 -19.966 -1.715 1.00 83.50 218 LEU A CA 1
ATOM 1626 C C . LEU A 1 218 ? 6.683 -19.700 -2.652 1.00 83.50 218 LEU A C 1
ATOM 1628 O O . LEU A 1 218 ? 7.193 -18.577 -2.708 1.00 83.50 218 LEU A O 1
ATOM 1632 N N . PRO A 1 219 ? 7.162 -20.717 -3.389 1.00 81.06 219 PRO A N 1
ATOM 1633 C CA . PRO A 1 219 ? 8.249 -20.530 -4.341 1.00 81.06 219 PRO A CA 1
ATOM 1634 C C . PRO A 1 219 ? 7.917 -19.449 -5.373 1.00 81.06 219 PRO A C 1
ATOM 1636 O O . PRO A 1 219 ? 6.852 -19.479 -5.993 1.00 81.06 219 PRO A O 1
ATOM 1639 N N . HIS A 1 220 ? 8.851 -18.523 -5.599 1.00 76.69 220 HIS A N 1
ATOM 1640 C CA . HIS A 1 220 ? 8.678 -17.500 -6.623 1.00 76.69 220 HIS A CA 1
ATOM 1641 C C . HIS A 1 220 ? 8.576 -18.140 -8.006 1.00 76.69 220 HIS A C 1
ATOM 1643 O O . HIS A 1 220 ? 9.407 -18.954 -8.416 1.00 76.69 220 HIS A O 1
ATOM 1649 N N . THR A 1 221 ? 7.552 -17.740 -8.749 1.00 76.31 221 THR A N 1
ATOM 1650 C CA . THR A 1 221 ? 7.404 -18.138 -10.146 1.00 76.31 221 THR A CA 1
ATOM 1651 C C . THR A 1 221 ? 8.225 -17.212 -11.044 1.00 76.31 221 THR A C 1
ATOM 1653 O O . THR A 1 221 ? 8.594 -16.105 -10.645 1.00 76.31 221 THR A O 1
ATOM 1656 N N . LYS A 1 222 ? 8.431 -17.607 -12.309 1.00 74.75 222 LYS A N 1
ATOM 1657 C CA . LYS A 1 222 ? 9.029 -16.739 -13.347 1.00 74.75 222 LYS A CA 1
ATOM 1658 C C . LYS A 1 222 ? 8.238 -15.444 -13.604 1.00 74.75 222 LYS A C 1
ATOM 1660 O O . LYS A 1 222 ? 8.703 -14.591 -14.349 1.00 74.75 222 LYS A O 1
ATOM 1665 N N . LEU A 1 223 ? 7.039 -15.331 -13.034 1.00 68.56 223 LEU A N 1
ATOM 1666 C CA . LEU A 1 223 ? 6.137 -14.187 -13.154 1.00 68.56 223 LEU A CA 1
ATOM 1667 C C . LEU A 1 223 ? 6.187 -13.279 -11.920 1.00 68.56 223 LEU A C 1
ATOM 1669 O O . LEU A 1 223 ? 5.565 -12.224 -11.914 1.00 68.56 223 LEU A O 1
ATOM 1673 N N . SER A 1 224 ? 6.922 -13.679 -10.879 1.00 75.00 224 SER A N 1
ATOM 1674 C CA . SER A 1 224 ? 7.161 -12.837 -9.713 1.00 75.00 224 SER A CA 1
ATOM 1675 C C . SER A 1 224 ? 8.040 -11.649 -10.091 1.00 75.00 224 SER A C 1
ATOM 1677 O O . SER A 1 224 ? 9.004 -11.793 -10.845 1.00 75.00 224 SER A O 1
ATOM 1679 N N . ILE A 1 225 ? 7.770 -10.494 -9.485 1.00 77.00 225 ILE A N 1
ATOM 1680 C CA . ILE A 1 225 ? 8.609 -9.298 -9.604 1.00 77.00 225 ILE A CA 1
ATOM 1681 C C . ILE A 1 225 ? 10.057 -9.549 -9.142 1.00 77.00 225 ILE A C 1
ATOM 1683 O O . ILE A 1 225 ? 10.996 -8.936 -9.652 1.00 77.00 225 ILE A O 1
ATOM 1687 N N . ASN A 1 226 ? 10.252 -10.532 -8.255 1.00 76.25 226 ASN A N 1
ATOM 1688 C CA . ASN A 1 226 ? 11.567 -10.995 -7.807 1.00 76.25 226 ASN A CA 1
ATOM 1689 C C . ASN A 1 226 ? 12.374 -11.696 -8.917 1.00 76.25 226 ASN A C 1
ATOM 1691 O O . ASN A 1 226 ? 13.578 -11.885 -8.770 1.00 76.25 226 ASN A O 1
ATOM 1695 N N . SER A 1 227 ? 11.734 -12.083 -10.027 1.00 79.75 227 SER A N 1
ATOM 1696 C CA . SER A 1 227 ? 12.410 -12.646 -11.204 1.00 79.75 227 SER A CA 1
ATOM 1697 C C . SER A 1 227 ? 12.957 -11.573 -12.153 1.00 79.75 227 SER A C 1
ATOM 1699 O O . SER A 1 227 ? 13.704 -11.899 -13.078 1.00 79.75 227 SER A O 1
ATOM 1701 N N . VAL A 1 228 ? 12.598 -10.300 -11.958 1.00 80.19 228 VAL A N 1
ATOM 1702 C CA . VAL A 1 228 ? 13.120 -9.182 -12.752 1.00 80.19 228 VAL A CA 1
ATOM 1703 C C . VAL A 1 228 ? 14.481 -8.764 -12.179 1.00 80.19 228 VAL A C 1
ATOM 1705 O O . VAL A 1 228 ? 14.673 -8.675 -10.968 1.00 80.19 228 VAL A O 1
ATOM 1708 N N . LYS A 1 229 ? 15.485 -8.563 -13.040 1.00 83.56 229 LYS A N 1
ATOM 1709 C CA . LYS A 1 229 ? 16.811 -8.112 -12.590 1.00 83.56 229 LYS A CA 1
ATOM 1710 C C . LYS A 1 229 ? 16.758 -6.632 -12.234 1.00 83.56 229 LYS A C 1
ATOM 1712 O O . LYS A 1 229 ? 16.128 -5.857 -12.944 1.00 83.56 229 LYS A O 1
ATO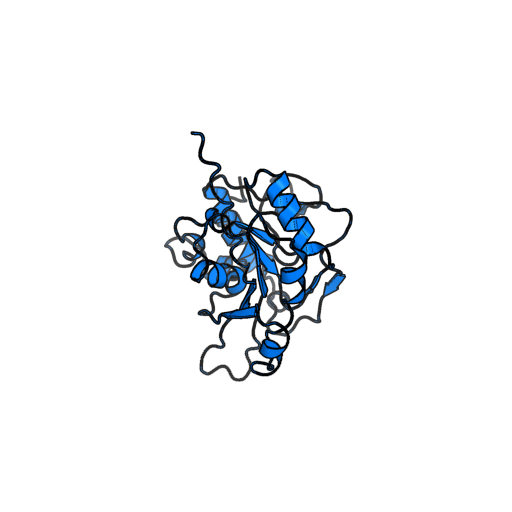M 1717 N N . ASN A 1 230 ? 17.478 -6.247 -11.179 1.00 86.94 230 ASN A N 1
ATOM 1718 C CA . ASN A 1 230 ? 17.606 -4.857 -10.730 1.00 86.94 230 ASN A CA 1
ATOM 1719 C C . ASN A 1 230 ? 16.259 -4.148 -10.493 1.00 86.94 230 ASN A C 1
ATOM 1721 O O . ASN A 1 230 ? 16.196 -2.925 -10.595 1.00 86.94 230 ASN A O 1
ATOM 1725 N N . THR A 1 231 ? 15.198 -4.891 -10.145 1.00 85.94 231 THR A N 1
ATOM 1726 C CA . THR A 1 231 ? 13.839 -4.348 -9.983 1.00 85.94 231 THR A CA 1
ATOM 1727 C C . THR A 1 231 ? 13.799 -3.120 -9.080 1.00 85.94 231 THR A C 1
ATOM 1729 O O . THR A 1 231 ? 13.092 -2.151 -9.343 1.00 85.94 231 THR A O 1
ATOM 1732 N N . GLU A 1 232 ? 14.591 -3.146 -8.015 1.00 89.19 232 GLU A N 1
ATOM 1733 C CA . GLU A 1 232 ? 14.667 -2.049 -7.062 1.00 89.19 232 GLU A CA 1
ATOM 1734 C C . GLU A 1 232 ? 15.292 -0.799 -7.689 1.00 89.19 232 GLU A C 1
ATOM 1736 O O . GLU A 1 232 ? 14.662 0.252 -7.762 1.00 89.19 232 GLU A O 1
ATOM 1741 N N . ARG A 1 233 ? 16.509 -0.923 -8.221 1.00 89.94 233 ARG A N 1
ATOM 1742 C CA . ARG A 1 233 ? 17.256 0.215 -8.764 1.00 89.94 233 ARG A CA 1
ATOM 1743 C C . ARG A 1 233 ? 16.586 0.817 -9.997 1.00 89.94 233 ARG A C 1
ATOM 1745 O O . ARG A 1 233 ? 16.540 2.034 -10.142 1.00 89.94 233 ARG A O 1
ATOM 1752 N N . ASP A 1 234 ? 16.090 -0.035 -10.888 1.00 90.56 234 ASP A N 1
ATOM 1753 C CA . ASP A 1 234 ? 15.640 0.388 -12.212 1.00 90.56 234 ASP A CA 1
ATOM 1754 C C . ASP A 1 234 ? 14.138 0.759 -12.217 1.00 90.56 234 ASP A C 1
ATOM 1756 O O . ASP A 1 234 ? 13.698 1.501 -13.099 1.00 90.56 234 ASP A O 1
ATOM 1760 N N . TYR A 1 235 ? 13.356 0.315 -11.216 1.00 90.50 235 TYR A N 1
ATOM 1761 C CA . TYR A 1 235 ? 11.907 0.567 -11.142 1.00 90.50 235 TYR A CA 1
ATOM 1762 C C . TYR A 1 235 ? 11.430 1.155 -9.804 1.00 90.50 235 TYR A C 1
ATOM 1764 O O . TYR A 1 235 ? 10.659 2.111 -9.811 1.00 90.50 235 TYR A O 1
ATOM 1772 N N . ARG A 1 236 ? 11.890 0.667 -8.646 1.00 92.94 236 ARG A N 1
ATOM 1773 C CA . ARG A 1 236 ? 11.434 1.213 -7.352 1.00 92.94 236 ARG A CA 1
ATOM 1774 C C . ARG A 1 236 ? 11.971 2.619 -7.124 1.00 92.94 236 ARG A C 1
ATOM 1776 O O . ARG A 1 236 ? 11.219 3.552 -6.846 1.00 92.94 236 ARG A O 1
ATOM 1783 N N . ASP A 1 237 ? 13.286 2.766 -7.232 1.00 94.75 237 ASP A N 1
ATOM 1784 C CA . ASP A 1 237 ? 13.998 3.972 -6.820 1.00 94.75 237 ASP A CA 1
ATOM 1785 C C . ASP A 1 237 ? 13.583 5.214 -7.637 1.00 94.75 237 ASP A C 1
ATOM 1787 O O . ASP A 1 237 ? 13.363 6.267 -7.029 1.00 94.75 237 ASP A O 1
ATOM 1791 N N . PRO A 1 238 ? 13.359 5.132 -8.968 1.00 94.62 238 PRO A N 1
ATOM 1792 C CA . PRO A 1 238 ? 12.788 6.242 -9.728 1.00 94.62 238 PRO A CA 1
ATOM 1793 C C . PRO A 1 238 ? 11.389 6.651 -9.249 1.00 94.62 238 PRO A C 1
ATOM 1795 O O . PRO A 1 238 ? 11.092 7.845 -9.210 1.00 94.62 238 PRO A O 1
ATOM 1798 N N . CYS A 1 239 ? 10.546 5.694 -8.843 1.00 94.50 239 CYS A N 1
ATOM 1799 C CA . CYS A 1 239 ? 9.223 5.999 -8.301 1.00 94.50 239 CYS A CA 1
ATOM 1800 C C . CYS A 1 239 ? 9.317 6.667 -6.916 1.00 94.50 239 CYS A C 1
ATOM 1802 O O . CYS A 1 239 ? 8.637 7.656 -6.654 1.00 94.50 239 CYS A O 1
ATOM 1804 N N . ILE A 1 240 ? 10.227 6.207 -6.048 1.00 95.38 240 ILE A N 1
ATOM 1805 C CA . ILE A 1 240 ? 10.499 6.867 -4.758 1.00 95.38 240 ILE A CA 1
ATOM 1806 C C . ILE A 1 240 ? 10.983 8.307 -4.981 1.00 95.38 240 ILE A C 1
ATOM 1808 O O . ILE A 1 240 ? 10.538 9.229 -4.293 1.00 95.38 240 ILE A O 1
ATOM 1812 N N . LYS A 1 241 ? 11.884 8.514 -5.949 1.00 95.25 241 LYS A N 1
ATOM 1813 C CA . LYS A 1 241 ? 12.401 9.840 -6.305 1.00 95.25 241 LYS A CA 1
ATOM 1814 C C . LYS A 1 241 ? 11.298 10.763 -6.824 1.00 95.25 241 LYS A C 1
ATOM 1816 O O . LYS A 1 241 ? 11.312 11.943 -6.485 1.00 95.25 241 LYS A O 1
ATOM 1821 N N . PHE A 1 242 ? 10.348 10.241 -7.603 1.00 95.19 242 PHE A N 1
ATOM 1822 C CA . PHE A 1 242 ? 9.181 10.999 -8.066 1.00 95.19 242 PHE A CA 1
ATOM 1823 C C . PHE A 1 242 ? 8.369 11.573 -6.892 1.00 95.19 242 PHE A C 1
ATOM 1825 O O . PHE A 1 242 ? 7.998 12.741 -6.924 1.00 95.19 242 PHE A O 1
ATOM 1832 N N . PHE A 1 243 ? 8.204 10.812 -5.806 1.00 95.06 243 PHE A N 1
ATOM 1833 C CA . PHE A 1 243 ? 7.582 11.283 -4.559 1.00 95.06 243 PHE A CA 1
ATOM 1834 C C . PHE A 1 243 ? 8.560 11.972 -3.592 1.00 95.06 243 PHE A C 1
ATOM 1836 O O . PHE A 1 243 ? 8.329 11.992 -2.382 1.00 95.06 243 PHE A O 1
ATOM 1843 N N . ASN A 1 244 ? 9.677 12.508 -4.094 1.00 95.06 244 ASN A N 1
ATOM 1844 C CA . ASN A 1 244 ? 10.687 13.217 -3.303 1.00 95.06 244 ASN A CA 1
ATOM 1845 C C . ASN A 1 244 ? 11.158 12.438 -2.055 1.00 95.06 244 ASN A C 1
ATOM 1847 O O . ASN A 1 244 ? 11.366 13.004 -0.982 1.00 95.06 244 ASN A O 1
ATOM 1851 N N . TYR A 1 245 ? 11.311 11.115 -2.174 1.00 95.00 245 TYR A N 1
ATOM 1852 C CA . TYR A 1 245 ? 11.705 10.242 -1.063 1.00 95.00 245 TYR A CA 1
ATOM 1853 C C . TYR A 1 245 ? 10.771 10.318 0.154 1.00 95.00 245 TYR A C 1
ATOM 1855 O O . TYR A 1 245 ? 11.219 10.047 1.269 1.00 95.00 245 TYR A O 1
ATOM 1863 N N . PHE A 1 246 ? 9.492 10.660 -0.056 1.00 94.12 246 PHE A N 1
ATOM 1864 C CA . PHE A 1 246 ? 8.492 10.808 1.004 1.00 94.12 246 PHE A CA 1
ATOM 1865 C C . PHE A 1 246 ? 8.912 11.835 2.063 1.00 94.12 246 PHE A C 1
ATOM 1867 O O . PHE A 1 246 ? 8.815 11.579 3.264 1.00 94.12 246 PHE A O 1
ATOM 1874 N N . ARG A 1 247 ? 9.423 12.982 1.609 1.00 86.62 247 ARG A N 1
ATOM 1875 C CA . ARG A 1 247 ? 9.793 14.124 2.452 1.00 86.62 247 ARG A CA 1
ATOM 1876 C C . ARG A 1 247 ? 8.732 15.199 2.339 1.00 86.62 247 ARG A C 1
ATOM 1878 O O . ARG A 1 247 ? 8.528 15.691 1.209 1.00 86.62 247 ARG A O 1
#

Solvent-accessible surface area (backbone atoms only — not comparable to full-atom values): 14305 Å² total; per-residue (Å²): 138,83,81,80,76,75,79,78,77,85,74,80,76,55,26,43,31,25,28,44,45,82,67,92,87,60,93,80,71,76,76,75,31,17,32,31,38,37,50,51,94,89,54,81,68,76,72,55,74,78,68,79,80,74,79,63,99,42,87,75,70,55,47,79,78,36,84,55,59,42,81,44,65,39,79,71,55,59,67,36,25,32,52,54,42,44,60,74,72,58,77,58,44,74,32,30,43,33,37,36,49,70,54,51,42,63,35,95,55,40,69,56,51,29,52,53,41,21,58,74,55,74,61,62,32,35,17,24,51,32,25,36,27,53,53,94,92,46,103,52,78,44,78,49,77,60,68,41,76,47,71,40,24,51,37,46,81,47,26,34,28,37,47,47,55,73,55,83,80,57,66,87,70,51,49,81,43,90,92,51,62,34,84,22,26,41,73,29,30,38,50,44,52,30,40,57,29,45,77,71,74,30,47,40,32,26,46,73,86,86,69,67,38,63,72,47,72,55,83,82,49,91,82,35,71,85,61,48,81,61,44,54,73,76,19,38,48,58,37,38,54,72,45,57,48,60,110

Sequence (247 aa):
RHGVGAPAAARSGVAHVVCGARAPGQRNAGVAGGAVVAARRNHPVGAAVRAAFLCGNGGARGAARYPLLRVHRPADSGAATKLLGALELERDGDTVIVAVDDDIVYHRHTVRALVDGLAANGGVGPTCFVCQYWPAWWPGVLKQRWRGRCNGFLNAYAAVAYRVAFFPDRSAWDFHAPGVPSAQCRLHDDVWLSGILYNQGIRPYVVRPGFDSVVASLPHTKLSINSVKNTERDYRDPCIKFFNYFR

Nearest PDB structures (foldseek):
  8vh8-assembly4_D  TM=6.123E-01  e=6.871E-04  Pasteurella multocida
  8vh8-assembly1_A  TM=5.914E-01  e=6.096E-04  Pasteurella multocida
  4cnz-assembly2_D  TM=3.296E-01  e=5.158E+00  Azospirillum brasilense
  6rks-assembly1_C  TM=2.367E-01  e=6.555E+00  Escherichia coli K-12

Secondary structure (DSSP, 8-state):
----PPPPP-PPP-EEEEPPPPPTT-TT------EEEEE-TTS-TTTGGG-----SS-TTTTGGG-TTEEEE-----GGGHHHHHHHHH---TTPEEEEE-TTEEE-TTHHHHHHHHHHHTTTSS-EES-EEE--TTSSSPEEE-SSEE-SSEE-GGG-EEEEGGG-TT-GGG-TTSTT--HHHHTT-HHHHHHHHHHHTT---EE---SS-SEEEEPPPPTTSGGGSTTHIIIIIHHHHHHTGGG-

Mean predicted aligned error: 10.49 Å

Radius of gyration: 18.47 Å; Cα contacts (8 Å, |Δi|>4): 460; chains: 1; bounding box: 66×40×50 Å